Protein AF-A0A7X6XG16-F1 (afdb_monomer)

Foldseek 3Di:
DVLLLVLCVVQPVVLLVCVVLSVLLVVLVVLVVLVCPPPDDDPLPVVLVVLVVVLLVLLVVQLVLLVVVCVVPDVVLNVLSVLSNVLSCVQSPPLVVDDPVSNLVSLVVSLCCCVVPPSNVVSCVVSPNNVSNVSSVVSSVSSVVSVVVVVVVVVVSDDPVSSVVSVVSNVVSVVVSVVVSVVSCVVCVVRDCPSSVVSVVVVVVVVVVVVVVVVVVVVVVVVVVVVVVVVVVVVVPDDDPDDDDDDDDDDDDDDVVVVVVVVVVVVVVVVPPDPPPPDDDDDD

Secondary structure (DSSP, 8-state):
-HHHHHHHHHT-TTTTT-HHHHHHHHHHHHHHHHT----PPPTTHHHHHHHHHHHHHHHHHHHHHHHHHHHHT-TTTHHHHHHHHHHHHHHHTTGGGS-HHHHHHHHHHHHHHHHH-HHHHHHHHHTT-HHHHHHHHHHHHHHHHHHHHHHHHHHTS--HHHHHHHHHHHHHHHHHHHHHHHHHHHH-TTS--HHHHHHHHHHHHHHHHHHHHHHHHHHHHHHHHHHHHHHHHHTT-S-----------------HHHHHHHHHHHHHHHH---TT--------

Structure (mmCIF, N/CA/C/O backbone):
data_AF-A0A7X6XG16-F1
#
_entry.id   AF-A0A7X6XG16-F1
#
loop_
_atom_site.group_PDB
_atom_site.id
_atom_site.type_symbol
_atom_site.label_atom_id
_atom_site.label_alt_id
_atom_site.label_comp_id
_atom_site.label_asym_id
_atom_site.label_entity_id
_atom_site.label_seq_id
_atom_site.pdbx_PDB_ins_code
_atom_site.Cartn_x
_atom_site.Cartn_y
_atom_site.Cartn_z
_atom_site.occupancy
_atom_site.B_iso_or_equiv
_atom_site.auth_seq_id
_atom_site.auth_comp_id
_atom_site.auth_asym_id
_atom_site.auth_atom_id
_atom_site.pdbx_PDB_model_num
ATOM 1 N N . MET A 1 1 ? 14.308 -0.761 -27.677 1.00 83.75 1 MET A N 1
ATOM 2 C CA . MET A 1 1 ? 15.777 -0.886 -27.601 1.00 83.75 1 MET A CA 1
ATOM 3 C C . MET A 1 1 ? 16.222 -2.346 -27.677 1.00 83.75 1 MET A C 1
ATOM 5 O O . MET A 1 1 ? 16.745 -2.691 -28.720 1.00 83.75 1 MET A O 1
ATOM 9 N N . ARG A 1 2 ? 15.903 -3.237 -26.719 1.00 87.25 2 ARG A N 1
ATOM 10 C CA . ARG A 1 2 ? 16.236 -4.687 -26.799 1.00 87.25 2 ARG A CA 1
ATOM 11 C C . ARG A 1 2 ? 15.983 -5.353 -28.168 1.00 87.25 2 ARG A C 1
ATOM 13 O O . ARG A 1 2 ? 16.872 -6.017 -28.675 1.00 87.25 2 ARG A O 1
ATOM 20 N N . ARG A 1 3 ? 14.808 -5.155 -28.782 1.00 86.56 3 ARG A N 1
ATOM 21 C CA . ARG A 1 3 ? 14.490 -5.740 -30.105 1.00 86.56 3 ARG A CA 1
ATOM 22 C C . ARG A 1 3 ? 15.291 -5.124 -31.261 1.00 86.56 3 ARG A C 1
ATOM 24 O O . ARG A 1 3 ? 15.637 -5.841 -32.178 1.00 86.56 3 ARG A O 1
ATOM 31 N N . ALA A 1 4 ? 15.638 -3.837 -31.181 1.00 85.44 4 ALA A N 1
ATOM 32 C CA . ALA A 1 4 ? 16.500 -3.191 -32.177 1.00 85.44 4 ALA A CA 1
ATOM 33 C C . ALA A 1 4 ? 17.953 -3.693 -32.084 1.00 85.44 4 ALA A C 1
ATOM 35 O O . ALA A 1 4 ? 18.611 -3.854 -33.101 1.00 85.44 4 ALA A O 1
ATOM 36 N N . ILE A 1 5 ? 18.432 -3.989 -30.869 1.00 88.06 5 ILE A N 1
ATOM 37 C CA . ILE A 1 5 ? 19.735 -4.639 -30.653 1.00 88.06 5 ILE A CA 1
ATOM 38 C C . ILE A 1 5 ? 19.739 -6.057 -31.238 1.00 88.06 5 ILE A C 1
ATOM 40 O O . ILE A 1 5 ? 20.733 -6.439 -31.840 1.00 88.06 5 ILE A O 1
ATOM 44 N N . SER A 1 6 ? 18.646 -6.819 -31.080 1.00 87.44 6 SER A N 1
ATOM 45 C CA . SER A 1 6 ? 18.508 -8.144 -31.712 1.00 87.44 6 SER A CA 1
ATOM 46 C C . SER A 1 6 ? 18.609 -8.031 -33.229 1.00 87.44 6 SER A C 1
ATOM 48 O O . SER A 1 6 ? 19.527 -8.600 -33.798 1.00 87.44 6 SER A O 1
ATOM 50 N N . ALA A 1 7 ? 17.777 -7.176 -33.838 1.00 86.00 7 ALA A N 1
ATOM 51 C CA . ALA A 1 7 ? 17.773 -6.949 -35.282 1.00 86.00 7 ALA A CA 1
ATOM 52 C C . ALA A 1 7 ? 19.167 -6.596 -35.826 1.00 86.00 7 ALA A C 1
ATOM 54 O O . ALA A 1 7 ? 19.579 -7.092 -36.866 1.00 86.00 7 ALA A O 1
ATOM 55 N N . LEU A 1 8 ? 19.935 -5.772 -35.104 1.00 85.25 8 LEU A N 1
ATOM 56 C CA . LEU A 1 8 ? 21.322 -5.485 -35.470 1.00 85.25 8 LEU A CA 1
ATOM 57 C C . LEU A 1 8 ? 22.193 -6.744 -35.442 1.00 85.25 8 LEU A C 1
ATOM 59 O O . LEU A 1 8 ? 22.824 -7.063 -36.443 1.00 85.25 8 LEU A O 1
ATOM 63 N N . LYS A 1 9 ? 22.211 -7.472 -34.321 1.00 86.19 9 LYS A N 1
ATOM 64 C CA . LYS A 1 9 ? 23.033 -8.684 -34.165 1.00 86.19 9 LYS A CA 1
ATOM 65 C C . LYS A 1 9 ? 22.706 -9.760 -35.200 1.00 86.19 9 LYS A C 1
ATOM 67 O O . LYS A 1 9 ? 23.615 -10.447 -35.650 1.00 86.19 9 LYS A O 1
ATOM 72 N N . ASP A 1 10 ? 21.442 -9.853 -35.595 1.00 85.75 10 ASP A N 1
ATOM 73 C CA . ASP A 1 10 ? 20.955 -10.829 -36.568 1.00 85.75 10 ASP A CA 1
ATOM 74 C C . ASP A 1 10 ? 21.368 -10.480 -38.021 1.00 85.75 10 ASP A C 1
ATOM 76 O O . ASP A 1 10 ? 21.325 -11.344 -38.893 1.00 85.75 10 ASP A O 1
ATOM 80 N N . ASN A 1 11 ? 21.823 -9.244 -38.289 1.00 80.69 11 ASN A N 1
ATOM 81 C CA . ASN A 1 11 ? 22.157 -8.732 -39.629 1.00 80.69 11 ASN A CA 1
ATOM 82 C C . ASN A 1 11 ? 23.660 -8.426 -39.854 1.00 80.69 11 ASN A C 1
ATOM 84 O O . ASN A 1 11 ? 23.986 -7.673 -40.766 1.00 80.69 11 ASN A O 1
ATOM 88 N N . ASP A 1 12 ? 24.569 -9.021 -39.071 1.00 77.75 12 ASP A N 1
ATOM 89 C CA . ASP A 1 12 ? 26.039 -8.902 -39.219 1.00 77.75 12 ASP A CA 1
ATOM 90 C C . ASP A 1 12 ? 26.550 -7.442 -39.230 1.00 77.75 12 ASP A C 1
ATOM 92 O O . ASP A 1 12 ? 26.822 -6.815 -40.255 1.00 77.75 12 ASP A O 1
ATOM 96 N N . VAL A 1 13 ? 26.645 -6.882 -38.025 1.00 77.88 13 VAL A N 1
ATOM 97 C CA . VAL A 1 13 ? 26.864 -5.451 -37.759 1.00 77.88 13 VAL A CA 1
ATOM 98 C C . VAL A 1 13 ? 28.221 -4.940 -38.252 1.00 77.88 13 VAL A C 1
ATOM 100 O O . VAL A 1 13 ? 28.320 -3.768 -38.627 1.00 77.88 13 VAL A O 1
ATOM 103 N N . GLU A 1 14 ? 29.235 -5.808 -38.271 1.00 74.12 14 GLU A N 1
ATOM 104 C CA . GLU A 1 14 ? 30.584 -5.472 -38.739 1.00 74.12 14 GLU A CA 1
ATOM 105 C C . GLU A 1 14 ? 30.574 -5.222 -40.246 1.00 74.12 14 GLU A C 1
ATOM 107 O O . GLU A 1 14 ? 31.043 -4.193 -40.728 1.00 74.12 14 GLU A O 1
ATOM 112 N N . LYS A 1 15 ? 29.890 -6.093 -40.998 1.00 78.50 15 LYS A N 1
ATOM 113 C CA . LYS A 1 15 ? 29.708 -5.914 -42.444 1.00 78.50 15 LYS A CA 1
ATOM 114 C C . LYS A 1 15 ? 28.899 -4.680 -42.810 1.00 78.50 15 LYS A C 1
ATOM 116 O O . LYS A 1 15 ? 28.992 -4.231 -43.944 1.00 78.50 15 LYS A O 1
ATOM 121 N N . LEU A 1 16 ? 28.091 -4.155 -41.891 1.00 81.88 16 LEU A N 1
ATOM 122 C CA . LEU A 1 16 ? 27.240 -2.988 -42.118 1.00 81.88 16 LEU A CA 1
ATOM 123 C C . LEU A 1 16 ? 27.846 -1.676 -41.590 1.00 81.88 16 LEU A C 1
ATOM 125 O O . LEU A 1 16 ? 27.212 -0.630 -41.751 1.00 81.88 16 LEU A O 1
ATOM 129 N N . ASN A 1 17 ? 29.045 -1.700 -40.991 1.00 83.06 17 ASN A N 1
ATOM 130 C CA . ASN A 1 17 ? 29.686 -0.545 -40.345 1.00 83.06 17 ASN A CA 1
ATOM 131 C C . ASN A 1 17 ? 28.821 0.099 -39.234 1.00 83.06 17 ASN A C 1
ATOM 133 O O . ASN A 1 17 ? 28.743 1.324 -39.123 1.00 83.06 17 ASN A O 1
ATOM 137 N N . LEU A 1 18 ? 28.136 -0.711 -38.412 1.00 87.88 18 LEU A N 1
ATOM 138 C CA . LEU A 1 18 ? 27.192 -0.236 -37.377 1.00 87.88 18 LEU A CA 1
ATOM 139 C C . LEU A 1 18 ? 27.603 -0.590 -35.930 1.00 87.88 18 LEU A C 1
ATOM 141 O O . LEU A 1 18 ? 26.799 -0.489 -34.997 1.00 87.88 18 LEU A O 1
ATOM 145 N N . GLU A 1 19 ? 28.844 -1.029 -35.716 1.00 88.94 19 GLU A N 1
ATOM 146 C CA . GLU A 1 19 ? 29.335 -1.571 -34.434 1.00 88.94 19 GLU A CA 1
ATOM 147 C C . GLU A 1 19 ? 29.279 -0.532 -33.309 1.00 88.94 19 GLU A C 1
ATOM 149 O O . GLU A 1 19 ? 28.874 -0.814 -32.176 1.00 88.94 19 GLU A O 1
ATOM 154 N N . PHE A 1 20 ? 29.646 0.707 -33.637 1.00 88.44 20 PHE A N 1
ATOM 155 C CA . PHE A 1 20 ? 29.616 1.825 -32.705 1.00 88.44 20 PHE A CA 1
ATOM 156 C C . PHE A 1 20 ? 28.190 2.096 -32.205 1.00 88.44 20 PHE A C 1
ATOM 158 O O . PHE A 1 20 ? 27.957 2.290 -31.009 1.00 88.44 20 PHE A O 1
ATOM 165 N N . GLN A 1 21 ? 27.213 2.044 -33.108 1.00 90.44 21 GLN A N 1
ATOM 166 C CA . GLN A 1 21 ? 25.804 2.252 -32.803 1.00 90.44 21 GLN A CA 1
ATOM 167 C C . GLN A 1 21 ? 25.253 1.096 -31.966 1.00 90.44 21 GLN A C 1
ATOM 169 O O . GLN A 1 21 ? 24.517 1.343 -31.007 1.00 90.44 21 GLN A O 1
ATOM 174 N N . LEU A 1 22 ? 25.645 -0.149 -32.261 1.00 90.00 22 LEU A N 1
ATOM 175 C CA . LEU A 1 22 ? 25.305 -1.302 -31.426 1.00 90.00 22 LEU A CA 1
ATOM 176 C C . LEU A 1 22 ? 25.788 -1.094 -29.984 1.00 90.00 22 LEU A C 1
ATOM 178 O O . LEU A 1 22 ? 24.996 -1.242 -29.051 1.00 90.00 22 LEU A O 1
ATOM 182 N N . LYS A 1 23 ? 27.044 -0.672 -29.796 1.00 91.75 23 LYS A N 1
ATOM 183 C CA . LYS A 1 23 ? 27.618 -0.415 -28.467 1.00 91.75 23 LYS A CA 1
ATOM 184 C C . LYS A 1 23 ? 26.845 0.660 -27.695 1.00 91.75 23 LYS A C 1
ATOM 186 O O . LYS A 1 23 ? 26.490 0.445 -26.535 1.00 91.75 23 LYS A O 1
ATOM 191 N N . ILE A 1 24 ? 26.508 1.781 -28.341 1.00 91.19 24 ILE A N 1
ATOM 192 C CA . ILE A 1 24 ? 25.700 2.851 -27.726 1.00 91.19 24 ILE A CA 1
ATOM 193 C C . ILE A 1 24 ? 24.331 2.321 -27.278 1.00 91.19 24 ILE A C 1
ATOM 195 O O . ILE A 1 24 ? 23.859 2.643 -26.179 1.00 91.19 24 ILE A O 1
ATOM 199 N N . LEU A 1 25 ? 23.671 1.518 -28.116 1.00 91.94 25 LEU A N 1
ATOM 200 C CA . LEU A 1 25 ? 22.370 0.942 -27.782 1.00 91.94 25 LEU A CA 1
ATOM 201 C C . LEU A 1 25 ? 22.475 -0.051 -26.617 1.00 91.94 25 LEU A C 1
ATOM 203 O O . LEU A 1 25 ? 21.609 -0.041 -25.743 1.00 91.94 25 LEU A O 1
ATOM 207 N N . GLU A 1 26 ? 23.524 -0.872 -26.552 1.00 92.31 26 GLU A N 1
ATOM 208 C CA . GLU A 1 26 ? 23.755 -1.802 -25.440 1.00 92.31 26 GLU A CA 1
ATOM 209 C C . GLU A 1 26 ? 24.010 -1.084 -24.109 1.00 92.31 26 GLU A C 1
ATOM 211 O O . GLU A 1 26 ? 23.442 -1.463 -23.079 1.00 92.31 26 GLU A O 1
ATOM 216 N N . GLU A 1 27 ? 24.814 -0.021 -24.115 1.00 92.19 27 GLU A N 1
ATOM 217 C CA . GLU A 1 27 ? 25.069 0.802 -22.929 1.00 92.19 27 GLU A CA 1
ATOM 218 C C . GLU A 1 27 ? 23.783 1.456 -22.411 1.00 92.19 27 GLU A C 1
ATOM 220 O O . GLU A 1 27 ? 23.485 1.396 -21.214 1.00 92.19 27 GLU A O 1
ATOM 225 N N . ASN A 1 28 ? 22.961 2.008 -23.306 1.00 89.94 28 ASN A N 1
ATOM 226 C CA . ASN A 1 28 ? 21.667 2.573 -22.930 1.00 89.94 28 ASN A CA 1
ATOM 227 C C . ASN A 1 28 ? 20.674 1.496 -22.473 1.00 89.94 28 ASN A C 1
ATOM 229 O O . ASN A 1 28 ? 19.916 1.718 -21.528 1.00 89.94 28 ASN A O 1
ATOM 233 N N . GLN A 1 29 ? 20.702 0.300 -23.065 1.00 89.00 29 GLN A N 1
ATOM 234 C CA . GLN A 1 29 ? 19.842 -0.810 -22.656 1.00 89.00 29 GLN A CA 1
ATOM 235 C C . GLN A 1 29 ? 20.127 -1.245 -21.213 1.00 89.00 29 GLN A C 1
ATOM 237 O O . GLN A 1 29 ? 19.177 -1.564 -20.493 1.00 89.00 29 GLN A O 1
ATOM 242 N N . LYS A 1 30 ? 21.392 -1.216 -20.765 1.00 88.44 30 LYS A N 1
ATOM 243 C CA . LYS A 1 30 ? 21.758 -1.476 -19.360 1.00 88.44 30 LYS A CA 1
ATOM 244 C C . LYS A 1 30 ? 21.103 -0.467 -18.416 1.00 88.44 30 LYS A C 1
ATOM 246 O O . LYS A 1 30 ? 20.527 -0.875 -17.412 1.00 88.44 30 LYS A O 1
ATOM 251 N N . LYS A 1 31 ? 21.108 0.824 -18.772 1.00 85.94 31 LYS A N 1
ATOM 252 C CA . LYS A 1 31 ? 20.436 1.878 -17.991 1.00 85.94 31 LYS A CA 1
ATOM 253 C C . LYS A 1 31 ? 18.912 1.719 -17.998 1.00 85.94 31 LYS A C 1
ATOM 255 O O . LYS A 1 31 ? 18.270 1.876 -16.974 1.00 85.94 31 LYS A O 1
ATOM 260 N N . ILE A 1 32 ? 18.301 1.353 -19.126 1.00 84.56 32 ILE A N 1
ATOM 261 C CA . ILE A 1 32 ? 16.841 1.150 -19.195 1.00 84.56 32 ILE A CA 1
ATOM 262 C C . ILE A 1 32 ? 16.386 -0.028 -18.328 1.00 84.56 32 ILE A C 1
ATOM 264 O O . ILE A 1 32 ? 15.292 0.017 -17.777 1.00 84.56 32 ILE A O 1
ATOM 268 N N . ILE A 1 33 ? 17.198 -1.079 -18.179 1.00 80.19 33 ILE A N 1
ATOM 269 C CA . ILE A 1 33 ? 16.847 -2.217 -17.313 1.00 80.19 33 ILE A CA 1
ATOM 270 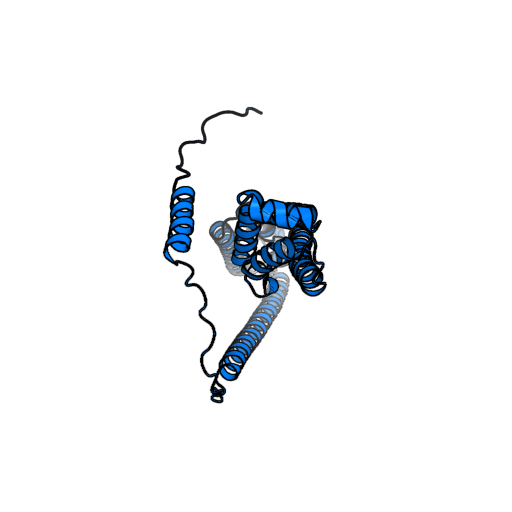C C . ILE A 1 33 ? 16.678 -1.769 -15.854 1.00 80.19 33 ILE A C 1
ATOM 272 O O . ILE A 1 33 ? 15.831 -2.318 -15.154 1.00 80.19 33 ILE A O 1
ATOM 276 N N . THR A 1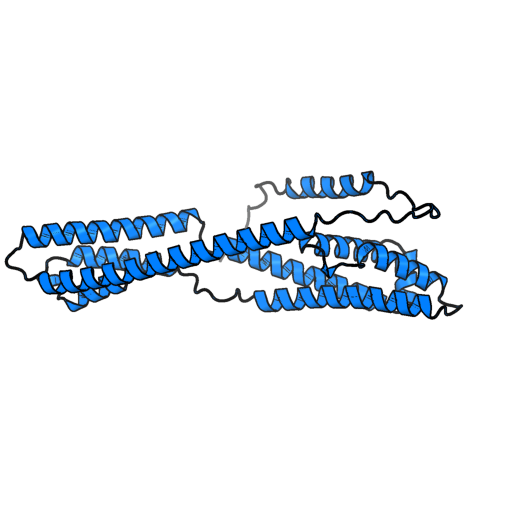 34 ? 17.402 -0.739 -15.403 1.00 74.75 34 THR A N 1
ATOM 277 C CA . THR A 1 34 ? 17.222 -0.190 -14.048 1.00 74.75 34 THR A CA 1
ATOM 278 C C . THR A 1 34 ? 15.916 0.599 -13.904 1.00 74.75 34 THR A C 1
ATOM 280 O O . THR A 1 34 ? 15.400 0.734 -12.796 1.00 74.75 34 THR A O 1
ATOM 283 N N . LEU A 1 35 ? 15.339 1.071 -15.019 1.00 72.12 35 LEU A N 1
ATOM 284 C CA . LEU A 1 35 ? 14.038 1.747 -15.063 1.00 72.12 35 LEU A CA 1
ATOM 285 C C . LEU A 1 35 ? 12.839 0.810 -15.054 1.00 72.12 35 LEU A C 1
ATOM 287 O O . LEU A 1 35 ? 11.715 1.306 -14.986 1.00 72.12 35 LEU A O 1
ATOM 291 N N . ASP A 1 36 ? 13.039 -0.498 -15.191 1.00 60.03 36 ASP A N 1
ATOM 292 C CA . ASP A 1 36 ? 11.966 -1.478 -15.099 1.00 60.03 36 ASP A CA 1
ATOM 293 C C . ASP A 1 36 ? 11.904 -1.974 -13.649 1.00 60.03 36 ASP A C 1
ATOM 295 O O . ASP A 1 36 ? 12.505 -3.004 -13.320 1.00 60.03 36 ASP A O 1
ATOM 299 N N . PRO A 1 37 ? 11.221 -1.269 -12.716 1.00 58.09 37 PRO A N 1
ATOM 300 C CA . PRO A 1 37 ? 10.827 -1.921 -11.495 1.00 58.09 37 PRO A CA 1
ATOM 301 C C . PRO A 1 37 ? 9.834 -2.970 -11.957 1.00 58.09 37 PRO A C 1
ATOM 303 O O . PRO A 1 37 ? 8.671 -2.643 -12.204 1.00 58.09 37 PRO A O 1
ATOM 306 N N . VAL A 1 38 ? 10.305 -4.215 -12.095 1.00 51.47 38 VAL A N 1
ATOM 307 C CA . VAL A 1 38 ? 9.452 -5.383 -12.287 1.00 51.47 38 VAL A CA 1
ATOM 308 C C . VAL A 1 38 ? 8.227 -5.131 -11.427 1.00 51.47 38 VAL A C 1
ATOM 310 O O . VAL A 1 38 ? 8.381 -4.975 -10.212 1.00 51.47 38 VAL A O 1
ATOM 313 N N . ILE A 1 39 ? 7.061 -4.961 -12.064 1.00 52.34 39 ILE A N 1
ATOM 314 C CA . ILE A 1 39 ? 5.804 -4.550 -11.427 1.00 52.34 39 ILE A CA 1
ATOM 315 C C . ILE A 1 39 ? 5.347 -5.714 -10.544 1.00 52.34 39 ILE A C 1
ATOM 317 O O . ILE A 1 39 ? 4.400 -6.437 -10.827 1.00 52.34 39 ILE A O 1
ATOM 321 N N . ARG A 1 40 ? 6.090 -5.959 -9.474 1.00 57.44 40 ARG A N 1
ATOM 322 C CA . ARG A 1 40 ? 5.794 -6.899 -8.418 1.00 57.44 40 ARG A CA 1
ATOM 323 C C . ARG A 1 40 ? 5.182 -6.076 -7.307 1.00 57.44 40 ARG A C 1
ATOM 325 O O . ARG A 1 40 ? 5.654 -4.986 -6.968 1.00 57.44 40 ARG A O 1
ATOM 332 N N . ALA A 1 41 ? 4.087 -6.586 -6.753 1.00 65.88 41 ALA A N 1
ATOM 333 C CA . ALA A 1 41 ? 3.527 -6.023 -5.541 1.00 65.88 41 ALA A CA 1
ATOM 334 C C . ALA A 1 41 ? 4.662 -5.869 -4.518 1.00 65.88 41 ALA A C 1
ATOM 336 O O . ALA A 1 41 ? 5.431 -6.803 -4.300 1.00 65.88 41 ALA A O 1
ATOM 337 N N . HIS A 1 42 ? 4.797 -4.674 -3.931 1.00 78.00 42 HIS A N 1
ATOM 338 C CA . HIS A 1 42 ? 5.833 -4.421 -2.928 1.00 78.00 42 HIS A CA 1
ATOM 339 C C . HIS A 1 42 ? 5.791 -5.544 -1.874 1.00 78.00 42 HIS A C 1
ATOM 341 O O . HIS A 1 42 ? 4.691 -5.862 -1.417 1.00 78.00 42 HIS A O 1
ATOM 347 N N . PRO A 1 43 ? 6.928 -6.104 -1.420 1.00 84.19 43 PRO A N 1
ATOM 348 C CA . PRO A 1 43 ? 6.951 -7.266 -0.513 1.00 84.19 43 PRO A CA 1
ATOM 349 C C . PRO A 1 43 ? 6.219 -7.031 0.820 1.00 84.19 43 PRO A C 1
ATOM 351 O O . PRO A 1 43 ? 5.855 -7.959 1.531 1.00 84.19 43 PRO A O 1
ATOM 354 N N . LEU A 1 44 ? 5.974 -5.763 1.156 1.00 89.62 44 LEU A N 1
ATOM 355 C CA . LEU A 1 44 ? 5.234 -5.351 2.350 1.00 89.62 44 LEU A CA 1
ATOM 356 C C . LEU A 1 44 ? 3.730 -5.176 2.119 1.00 89.62 44 LEU A C 1
ATOM 358 O O . LEU A 1 44 ? 3.014 -5.018 3.097 1.00 89.62 44 LEU A O 1
ATOM 362 N N . THR A 1 45 ? 3.234 -5.181 0.877 1.00 89.19 45 THR A N 1
ATOM 363 C CA . THR A 1 45 ? 1.814 -4.937 0.578 1.00 89.19 45 THR A CA 1
ATOM 364 C C . THR A 1 45 ? 0.913 -5.916 1.322 1.00 89.19 45 THR A C 1
ATOM 366 O O . THR A 1 45 ? 0.034 -5.463 2.042 1.00 89.19 45 THR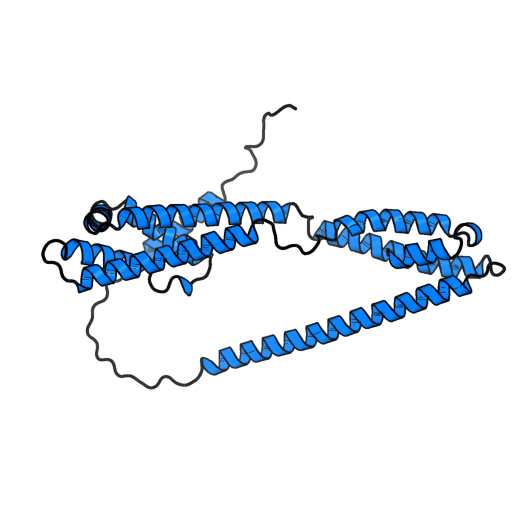 A O 1
ATOM 369 N N . GLY A 1 46 ? 1.173 -7.226 1.230 1.00 90.06 46 GLY A N 1
ATOM 370 C CA . GLY A 1 46 ? 0.354 -8.234 1.915 1.00 90.06 46 GLY A CA 1
ATOM 371 C C . GLY A 1 46 ? 0.330 -8.042 3.434 1.00 90.06 46 GLY A C 1
ATOM 372 O O . GLY A 1 46 ? -0.735 -8.033 4.042 1.00 90.06 46 GLY A O 1
ATOM 373 N N . ARG A 1 47 ? 1.496 -7.775 4.040 1.00 93.50 47 ARG A N 1
ATOM 374 C CA . ARG A 1 47 ? 1.602 -7.517 5.486 1.00 93.50 47 ARG A CA 1
ATOM 375 C C . ARG A 1 47 ? 0.881 -6.232 5.900 1.00 93.50 47 ARG A C 1
ATOM 377 O O . ARG A 1 47 ? 0.217 -6.218 6.925 1.00 93.50 47 ARG A O 1
ATOM 384 N N . ILE A 1 48 ? 0.996 -5.161 5.115 1.00 94.31 48 ILE A N 1
ATOM 385 C CA . ILE A 1 48 ? 0.308 -3.889 5.380 1.00 94.31 48 ILE A CA 1
ATOM 386 C C . ILE A 1 48 ? -1.208 -4.086 5.325 1.00 94.31 48 ILE A C 1
ATOM 388 O O . ILE A 1 48 ? -1.901 -3.613 6.217 1.00 94.31 48 ILE A O 1
ATOM 392 N N . THR A 1 49 ? -1.715 -4.787 4.309 1.00 94.06 49 THR A N 1
ATOM 393 C CA . THR A 1 49 ? -3.149 -5.081 4.185 1.00 94.06 49 THR A CA 1
ATOM 394 C C . THR A 1 49 ? -3.645 -5.929 5.350 1.00 94.06 49 THR A C 1
ATOM 396 O O . THR A 1 49 ? -4.667 -5.594 5.934 1.00 94.06 49 THR A O 1
ATOM 399 N N . PHE A 1 50 ? -2.897 -6.969 5.734 1.00 95.62 50 PHE A N 1
ATOM 400 C CA . PHE A 1 50 ? -3.231 -7.797 6.891 1.00 95.62 50 PHE A CA 1
ATOM 401 C C . PHE A 1 50 ? -3.389 -6.953 8.159 1.00 95.62 50 PHE A C 1
ATOM 403 O O . PHE A 1 50 ? -4.447 -6.973 8.776 1.00 95.62 50 PHE A O 1
ATOM 410 N N . TRP A 1 51 ? -2.373 -6.160 8.511 1.00 96.38 51 TRP A N 1
ATOM 411 C CA . TRP A 1 51 ? -2.423 -5.345 9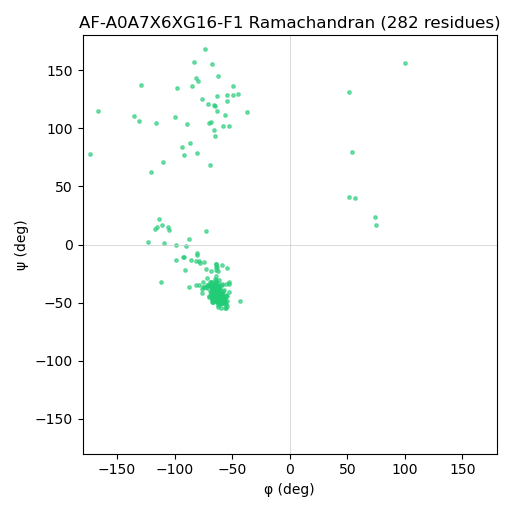.725 1.00 96.38 51 TRP A CA 1
ATOM 412 C C . TRP A 1 51 ? -3.503 -4.265 9.664 1.00 96.38 51 TRP A C 1
ATOM 414 O O . TRP A 1 51 ? -4.141 -4.004 10.674 1.00 96.38 51 TRP A O 1
ATOM 424 N N . HIS A 1 52 ? -3.770 -3.695 8.486 1.00 95.81 52 HIS A N 1
ATOM 425 C CA . HIS A 1 52 ? -4.872 -2.751 8.313 1.00 95.81 52 HIS A CA 1
ATOM 426 C C . HIS A 1 52 ? -6.233 -3.381 8.624 1.00 95.81 52 HIS A C 1
ATOM 428 O O . HIS A 1 52 ? -7.019 -2.810 9.376 1.00 95.81 52 HIS A O 1
ATOM 434 N N . GLU A 1 53 ? -6.503 -4.566 8.073 1.00 96.12 53 GLU A N 1
ATOM 435 C CA . GLU A 1 53 ? -7.752 -5.276 8.350 1.00 96.12 53 GLU A CA 1
ATOM 436 C C . GLU A 1 53 ? -7.838 -5.718 9.810 1.00 96.12 53 GLU A C 1
ATOM 438 O O . GLU A 1 53 ? -8.896 -5.574 10.414 1.00 96.12 53 GLU A O 1
ATOM 443 N N . GLN A 1 54 ? -6.732 -6.169 10.414 1.00 96.50 54 GLN A N 1
ATOM 444 C CA . GLN A 1 54 ? -6.701 -6.489 11.845 1.00 96.50 54 GLN A CA 1
ATOM 445 C C . GLN A 1 54 ? -7.081 -5.282 12.705 1.00 96.50 54 GLN A C 1
ATOM 447 O O . GLN A 1 54 ? -7.957 -5.386 13.560 1.00 96.50 54 GLN A O 1
ATOM 452 N N . THR A 1 55 ? -6.511 -4.111 12.422 1.00 96.38 55 THR A N 1
ATOM 453 C CA . THR A 1 55 ? -6.864 -2.858 13.094 1.00 96.38 55 THR A CA 1
ATOM 454 C C . THR A 1 55 ? -8.364 -2.545 12.975 1.00 96.38 55 THR A C 1
ATOM 456 O O . THR A 1 55 ? -9.020 -2.227 13.968 1.00 96.38 55 THR A O 1
ATOM 459 N N . LEU A 1 56 ? -8.944 -2.675 11.777 1.00 96.56 56 LEU A N 1
ATOM 460 C CA . LEU A 1 56 ? -10.375 -2.428 11.556 1.00 96.56 56 LEU A CA 1
ATOM 461 C C . LEU A 1 56 ? -11.275 -3.466 12.242 1.00 96.56 56 LEU A C 1
ATOM 463 O O . LEU A 1 56 ? -12.351 -3.119 12.742 1.00 96.56 56 LEU A O 1
ATOM 467 N N . ASN A 1 57 ? -10.853 -4.729 12.264 1.00 97.00 57 ASN A N 1
ATOM 468 C CA . ASN A 1 57 ? -11.564 -5.826 12.913 1.00 97.00 57 ASN A CA 1
ATOM 469 C C . ASN A 1 57 ? -11.578 -5.653 14.433 1.00 97.00 57 ASN A C 1
ATOM 471 O O . ASN A 1 57 ? -12.648 -5.742 15.036 1.00 97.00 57 ASN A O 1
ATOM 475 N N . LEU A 1 58 ? -10.436 -5.327 15.042 1.00 97.62 58 LEU A N 1
ATOM 476 C CA . LEU A 1 58 ? -10.322 -5.055 16.476 1.00 97.62 58 LEU A CA 1
ATOM 477 C C . LEU A 1 58 ? -11.178 -3.851 16.882 1.00 97.62 58 LEU A C 1
ATOM 479 O O . LEU A 1 58 ? -12.001 -3.962 17.789 1.00 97.62 58 LEU A O 1
ATOM 483 N N . ALA A 1 59 ? -11.099 -2.740 16.143 1.00 97.50 59 ALA A N 1
ATOM 484 C CA . ALA A 1 59 ? -11.937 -1.566 16.398 1.00 97.50 59 ALA A CA 1
ATOM 485 C C . ALA A 1 59 ? -13.443 -1.887 16.320 1.00 97.50 59 ALA A C 1
ATOM 487 O O . ALA A 1 59 ? -14.231 -1.459 17.167 1.00 97.50 59 ALA A O 1
ATOM 488 N N . SER A 1 60 ? -13.849 -2.675 15.319 1.00 96.19 60 SER A N 1
ATOM 489 C CA . SER A 1 60 ? -15.245 -3.107 15.159 1.00 96.19 60 SER A CA 1
ATOM 490 C C . SER A 1 60 ? -15.687 -4.051 16.283 1.00 96.19 60 SER A C 1
ATOM 492 O O . SER A 1 60 ? -16.828 -3.966 16.744 1.00 96.19 60 SER A O 1
ATOM 494 N N . SER A 1 61 ? -14.787 -4.924 16.740 1.00 97.06 61 SER A N 1
ATOM 495 C CA . SER A 1 61 ? -15.035 -5.887 17.817 1.00 97.06 61 SER A CA 1
ATOM 496 C C . SER A 1 61 ? -15.220 -5.178 19.153 1.00 97.06 61 SER A C 1
ATOM 498 O O . SER A 1 61 ? -16.233 -5.400 19.809 1.00 97.06 61 SER A O 1
ATOM 500 N N . ILE A 1 62 ? -14.331 -4.243 19.502 1.00 97.94 62 ILE A N 1
ATOM 501 C CA . ILE A 1 62 ? -14.443 -3.419 20.716 1.00 97.94 62 ILE A CA 1
ATOM 502 C C . ILE A 1 62 ? -15.775 -2.662 20.734 1.00 97.94 62 ILE A C 1
ATOM 504 O O . ILE A 1 62 ? -16.515 -2.710 21.718 1.00 97.94 62 ILE A O 1
ATOM 508 N N . LEU A 1 63 ? -16.129 -1.995 19.630 1.00 97.75 63 LEU A N 1
ATOM 509 C CA . LEU A 1 63 ? -17.394 -1.264 19.526 1.00 97.75 63 LEU A CA 1
ATOM 510 C C . LEU A 1 63 ? -18.622 -2.177 19.669 1.00 97.75 63 LEU A C 1
ATOM 512 O O . LEU A 1 63 ? -19.650 -1.755 20.197 1.00 97.75 63 LEU A O 1
ATOM 516 N N . SER A 1 64 ? -18.552 -3.403 19.157 1.00 97.00 64 SER A N 1
ATOM 517 C CA . SER A 1 64 ? -19.670 -4.349 19.222 1.00 97.00 64 SER A CA 1
ATOM 518 C C . SER A 1 64 ? -19.813 -4.956 20.616 1.00 97.00 64 SER A C 1
ATOM 520 O O . SER A 1 64 ? -20.929 -5.038 21.125 1.00 97.00 64 SER A O 1
ATOM 522 N N . GLN A 1 65 ? -18.698 -5.310 21.260 1.00 96.75 65 GLN A N 1
ATOM 523 C CA . GLN A 1 65 ? -18.685 -5.876 22.609 1.00 96.75 65 GLN A CA 1
ATOM 524 C C . GLN A 1 65 ? -19.131 -4.850 23.654 1.00 96.75 65 GLN A C 1
ATOM 526 O O . GLN A 1 65 ? -20.034 -5.140 24.431 1.00 96.75 65 GLN A O 1
ATOM 531 N N . THR A 1 66 ? -18.612 -3.618 23.612 1.00 96.75 66 THR A N 1
ATOM 532 C CA . THR A 1 66 ? -19.074 -2.529 24.499 1.00 96.75 66 THR A CA 1
ATOM 533 C C . THR A 1 66 ? -20.583 -2.282 24.389 1.00 96.75 66 THR A C 1
ATOM 535 O O . THR A 1 66 ? -21.267 -2.182 25.404 1.00 96.75 66 THR A O 1
ATOM 538 N N . LYS A 1 67 ? -21.139 -2.275 23.167 1.00 95.75 67 LYS A N 1
ATOM 539 C CA . LYS A 1 67 ? -22.596 -2.205 22.948 1.00 95.75 67 LYS A CA 1
ATOM 540 C C . LYS A 1 67 ? -23.339 -3.408 23.524 1.00 95.75 67 LYS A C 1
ATOM 542 O O . LYS A 1 67 ? -24.419 -3.238 24.079 1.00 95.75 67 LYS A O 1
ATOM 547 N N . GLY A 1 68 ? -22.807 -4.615 23.339 1.00 94.75 68 GLY A N 1
ATOM 548 C CA . GLY A 1 68 ? -23.407 -5.848 23.847 1.00 94.75 68 GLY A CA 1
ATOM 549 C C . GLY A 1 68 ? -23.492 -5.853 25.372 1.00 94.75 68 GLY A C 1
ATOM 550 O O . GLY A 1 68 ? -24.564 -6.087 25.921 1.00 94.75 68 GLY A O 1
ATOM 551 N N . ILE A 1 69 ? -22.390 -5.505 26.040 1.00 94.44 69 ILE A N 1
ATOM 552 C CA . ILE A 1 69 ? -22.298 -5.441 27.504 1.00 94.44 69 ILE A CA 1
ATOM 553 C C . ILE A 1 69 ? -23.221 -4.348 28.058 1.00 94.44 69 ILE A C 1
ATOM 555 O O . ILE A 1 69 ? -23.979 -4.603 28.990 1.00 94.44 69 ILE A O 1
ATOM 559 N N . SER A 1 70 ? -23.229 -3.163 27.440 1.00 92.94 70 SER A N 1
ATOM 560 C CA . SER A 1 70 ? -24.134 -2.067 27.816 1.00 92.94 70 SER A CA 1
ATOM 561 C C . SER A 1 70 ? -25.611 -2.478 27.707 1.00 92.94 70 SER A C 1
ATOM 563 O O . SER A 1 70 ? -26.391 -2.280 28.637 1.00 92.94 70 SER A O 1
ATOM 565 N N . ARG A 1 71 ? -25.997 -3.166 26.621 1.00 93.69 71 ARG A N 1
ATOM 566 C CA . ARG A 1 71 ? -27.369 -3.675 26.425 1.00 93.69 71 ARG A CA 1
ATOM 567 C C . ARG A 1 71 ? -27.762 -4.787 27.388 1.00 93.69 71 ARG A C 1
ATOM 569 O O . ARG A 1 71 ? -28.936 -4.877 27.731 1.00 93.69 71 ARG A O 1
ATOM 576 N N . ALA A 1 72 ? -26.816 -5.628 27.802 1.00 91.69 72 ALA A N 1
ATOM 577 C CA . ALA A 1 72 ? -27.073 -6.676 28.785 1.00 91.69 72 ALA A CA 1
ATOM 578 C C . ALA A 1 72 ? -27.474 -6.098 30.155 1.00 91.69 72 ALA A C 1
ATOM 580 O O . ALA A 1 72 ? -28.086 -6.807 30.948 1.00 91.69 72 ALA A O 1
ATOM 581 N N . ASN A 1 73 ? -27.167 -4.816 30.413 1.00 87.56 73 ASN A N 1
ATOM 582 C CA . ASN A 1 73 ? -27.618 -4.053 31.578 1.00 87.56 73 ASN A CA 1
ATOM 583 C C . ASN A 1 73 ? -27.351 -4.777 32.913 1.00 87.56 73 ASN A C 1
ATOM 585 O O . ASN A 1 73 ? -28.186 -4.791 33.818 1.00 87.56 73 ASN A O 1
ATOM 589 N N . MET A 1 74 ? -26.175 -5.402 33.029 1.00 88.75 74 MET A N 1
ATOM 590 C CA . MET A 1 74 ? -25.754 -6.083 34.253 1.00 88.75 74 MET A CA 1
ATOM 591 C C . MET A 1 74 ? -25.566 -5.045 35.363 1.00 88.75 74 MET A C 1
ATOM 593 O O . MET A 1 74 ? -24.750 -4.132 35.228 1.00 88.75 74 MET A O 1
ATOM 597 N N . ALA A 1 75 ? -26.317 -5.174 36.460 1.00 88.06 75 ALA A N 1
ATOM 598 C CA . ALA A 1 75 ? -26.395 -4.152 37.508 1.00 88.06 75 ALA A CA 1
ATOM 599 C C . ALA A 1 75 ? -25.024 -3.754 38.090 1.00 88.06 75 ALA A C 1
ATOM 601 O O . ALA A 1 75 ? -24.803 -2.590 38.412 1.00 88.06 75 ALA A O 1
ATOM 602 N N . ASN A 1 76 ? -24.091 -4.704 38.174 1.00 90.88 76 ASN A N 1
ATOM 603 C CA . ASN A 1 76 ? -22.737 -4.518 38.698 1.00 90.88 76 ASN A CA 1
ATOM 604 C C . ASN A 1 76 ? -21.732 -3.906 37.701 1.00 90.88 76 ASN A C 1
ATOM 606 O O . ASN A 1 76 ? -20.656 -3.504 38.131 1.00 90.88 76 ASN A O 1
ATOM 610 N N . LEU A 1 77 ? -22.049 -3.850 36.402 1.00 92.81 77 LEU A N 1
ATOM 611 C CA . LEU A 1 77 ? -21.154 -3.341 35.347 1.00 92.81 77 LEU A CA 1
ATOM 612 C C . LEU A 1 77 ? -21.764 -2.193 34.537 1.00 92.81 77 LEU A C 1
ATOM 614 O O . LEU A 1 77 ? -21.151 -1.713 33.585 1.00 92.81 77 LEU A O 1
ATOM 618 N N . LYS A 1 78 ? -22.980 -1.758 34.879 1.00 93.06 78 LYS A N 1
ATOM 619 C CA . LYS A 1 78 ? -23.752 -0.802 34.081 1.00 93.06 78 LYS A CA 1
ATOM 620 C C . LYS A 1 78 ? -22.994 0.505 33.833 1.00 93.06 78 LYS A C 1
ATOM 622 O O . LYS A 1 78 ? -22.884 0.942 32.691 1.00 93.06 78 LYS A O 1
ATOM 627 N N . LYS A 1 79 ? -22.439 1.105 34.890 1.00 94.62 79 LYS A N 1
ATOM 628 C CA . LYS A 1 79 ? -21.727 2.388 34.804 1.00 94.62 79 LYS A CA 1
ATOM 629 C C . LYS A 1 79 ? -20.477 2.268 33.930 1.00 94.62 79 LYS A C 1
ATOM 631 O O . LYS A 1 79 ? -20.237 3.099 33.059 1.00 94.62 79 LYS A O 1
ATOM 636 N N . GLU A 1 80 ? -19.688 1.223 34.140 1.00 96.19 80 GLU A N 1
ATOM 637 C CA . GLU A 1 80 ? -18.473 0.951 33.377 1.00 96.19 80 GLU A CA 1
ATOM 638 C C . GLU A 1 80 ? -18.774 0.663 31.904 1.00 96.19 80 GLU A C 1
ATOM 640 O O . GLU A 1 80 ? -18.088 1.175 31.018 1.00 96.19 80 GLU A O 1
ATOM 645 N N . ALA A 1 81 ? -19.832 -0.101 31.632 1.00 95.19 81 ALA A N 1
ATOM 646 C CA . ALA A 1 81 ? -20.275 -0.393 30.278 1.00 95.19 81 ALA A CA 1
ATOM 647 C C . ALA A 1 81 ? -20.724 0.874 29.536 1.00 95.19 81 ALA A C 1
ATOM 649 O O . ALA A 1 81 ? -20.356 1.054 28.375 1.00 95.19 81 ALA A O 1
ATOM 650 N N . GLU A 1 82 ? -21.445 1.783 30.200 1.00 95.75 82 GLU A N 1
ATOM 651 C CA . GLU A 1 82 ? -21.841 3.078 29.632 1.00 95.75 82 GLU A CA 1
ATOM 652 C C . GLU A 1 82 ? -20.622 3.960 29.309 1.00 95.75 82 GLU A C 1
ATOM 654 O O . GLU A 1 82 ? -20.538 4.526 28.214 1.00 95.75 82 GLU A O 1
ATOM 659 N N . ILE A 1 83 ? -19.641 4.047 30.218 1.00 96.38 83 ILE A N 1
ATOM 660 C CA . ILE A 1 83 ? -18.396 4.808 30.001 1.00 96.38 83 ILE A CA 1
ATOM 661 C C . ILE A 1 83 ? -17.633 4.253 28.792 1.00 96.38 83 ILE A C 1
ATOM 663 O O . ILE A 1 83 ? -17.266 5.005 27.881 1.00 96.38 83 ILE A O 1
ATOM 667 N N . ALA A 1 84 ? -17.421 2.936 28.751 1.00 96.25 84 ALA A N 1
ATOM 668 C CA . ALA A 1 84 ? -16.676 2.290 27.677 1.00 96.25 84 ALA A CA 1
ATOM 669 C C . ALA A 1 84 ? -17.405 2.368 26.327 1.00 96.25 84 ALA A C 1
ATOM 671 O O . ALA A 1 84 ? -16.777 2.625 25.298 1.00 96.25 84 ALA A O 1
ATOM 672 N N . GLU A 1 85 ? -18.730 2.197 26.310 1.00 96.88 85 GLU A N 1
ATOM 673 C CA . GLU A 1 85 ? -19.533 2.304 25.093 1.00 96.88 85 GLU A CA 1
ATOM 674 C C . GLU A 1 85 ? -19.513 3.728 24.531 1.00 96.88 85 GLU A C 1
ATOM 676 O O . GLU A 1 85 ? -19.341 3.901 23.321 1.00 96.88 85 GLU A O 1
ATOM 681 N N . ASN A 1 86 ? -19.649 4.749 25.380 1.00 96.50 86 ASN A N 1
ATOM 682 C CA . ASN A 1 86 ? -19.566 6.145 24.950 1.00 96.50 86 ASN A CA 1
ATOM 683 C C . ASN A 1 86 ? -18.194 6.455 24.346 1.00 96.50 86 ASN A C 1
ATOM 685 O O . ASN A 1 86 ? -18.116 7.033 23.258 1.00 96.50 86 ASN A O 1
ATOM 689 N N . MET A 1 87 ? -17.125 5.985 24.992 1.00 96.12 87 MET A N 1
ATOM 690 C CA . MET A 1 87 ? -15.762 6.143 24.493 1.00 96.12 87 MET A CA 1
ATOM 691 C C . MET A 1 87 ? -15.555 5.433 23.146 1.00 96.12 87 MET A C 1
ATOM 693 O O . MET A 1 87 ? -15.092 6.037 22.178 1.00 96.12 87 MET A O 1
ATOM 697 N N . ALA A 1 88 ? -15.961 4.166 23.034 1.00 96.69 88 ALA A N 1
ATOM 698 C CA . ALA A 1 88 ? -15.841 3.403 21.794 1.00 96.69 88 ALA A CA 1
ATOM 699 C C . ALA A 1 88 ? -16.686 4.012 20.662 1.00 96.69 88 ALA A C 1
ATOM 701 O O . ALA A 1 88 ? -16.226 4.114 19.523 1.00 96.69 88 ALA A O 1
ATOM 702 N N . LYS A 1 89 ? -17.914 4.463 20.946 1.00 96.38 89 LYS A N 1
ATOM 703 C CA . LYS A 1 89 ? -18.783 5.127 19.960 1.00 96.38 89 LYS A CA 1
ATOM 704 C C . LYS A 1 89 ? -18.180 6.426 19.439 1.00 96.38 89 LYS A C 1
ATOM 706 O O . LYS A 1 89 ? -18.354 6.709 18.256 1.00 96.38 89 LYS A O 1
ATOM 711 N N . MET A 1 90 ? -17.513 7.198 20.294 1.00 95.44 90 MET A N 1
ATOM 712 C CA . MET A 1 90 ? -16.945 8.494 19.927 1.00 95.44 90 MET A CA 1
ATOM 713 C C . MET A 1 90 ? -15.867 8.371 18.843 1.00 95.44 90 MET A C 1
ATOM 715 O O . MET A 1 90 ? -15.844 9.186 17.925 1.00 95.44 90 MET A O 1
ATOM 719 N N . TYR A 1 91 ? -15.022 7.337 18.913 1.00 95.69 91 TYR A N 1
ATOM 720 C CA . TYR A 1 91 ? -13.852 7.213 18.032 1.00 95.69 91 TYR A CA 1
ATOM 721 C C . TYR A 1 91 ? -13.932 6.065 17.018 1.00 95.69 91 TYR A C 1
ATOM 723 O O . TYR A 1 91 ? -13.406 6.183 15.913 1.00 95.69 91 TYR A O 1
ATOM 731 N N . LEU A 1 92 ? -14.594 4.954 17.356 1.00 96.19 92 LEU A N 1
ATOM 732 C CA . LEU A 1 92 ? -14.579 3.731 16.540 1.00 96.19 92 LEU A CA 1
ATOM 733 C C . LEU A 1 92 ? -15.822 3.588 15.647 1.00 96.19 92 LEU A C 1
ATOM 735 O O . LEU A 1 92 ? -15.850 2.768 14.722 1.00 96.19 92 LEU A O 1
ATOM 739 N N . LYS A 1 93 ? -16.878 4.380 15.883 1.00 95.12 93 LYS A N 1
ATOM 740 C CA . LYS A 1 93 ? -18.104 4.318 15.077 1.00 95.12 93 LYS A CA 1
ATOM 741 C C . LYS A 1 93 ? -17.823 4.745 13.637 1.00 95.12 93 LYS A C 1
ATOM 743 O O . LYS A 1 93 ? -17.473 5.884 13.361 1.00 95.12 93 LYS A O 1
ATOM 748 N N . GLY A 1 94 ? -18.070 3.829 12.701 1.00 92.12 94 GLY A N 1
ATOM 749 C CA . GLY A 1 94 ? -17.922 4.107 11.272 1.00 92.12 94 GLY A CA 1
ATOM 750 C C . GLY A 1 94 ? -16.471 4.163 10.793 1.00 92.12 94 GLY A C 1
ATOM 751 O O . GLY A 1 94 ? -16.241 4.633 9.684 1.00 92.12 94 GLY A O 1
ATOM 752 N N . ILE A 1 95 ? -15.515 3.644 11.574 1.00 93.12 95 ILE A N 1
ATOM 753 C CA . ILE A 1 95 ? -14.077 3.734 11.287 1.00 93.12 95 ILE A CA 1
ATOM 754 C C . ILE A 1 95 ? -13.685 3.255 9.879 1.00 93.12 95 ILE A C 1
ATOM 756 O O . ILE A 1 95 ? -12.833 3.859 9.239 1.00 93.12 95 ILE A O 1
ATOM 760 N N . ARG A 1 96 ? -14.374 2.242 9.336 1.00 93.06 96 ARG A N 1
ATOM 761 C CA . ARG A 1 96 ? -14.141 1.719 7.974 1.00 93.06 96 ARG A CA 1
ATOM 762 C C . ARG A 1 96 ? -14.437 2.714 6.846 1.00 93.06 96 ARG A C 1
ATOM 764 O O . ARG A 1 96 ? -14.001 2.494 5.723 1.00 93.06 96 ARG A O 1
ATOM 771 N N . ARG A 1 97 ? -15.216 3.767 7.109 1.00 92.00 97 ARG A N 1
ATOM 772 C CA . ARG A 1 97 ? -15.571 4.795 6.111 1.00 92.00 97 ARG A CA 1
ATOM 773 C C . ARG A 1 97 ? -14.520 5.897 6.010 1.00 92.00 97 ARG A C 1
ATOM 775 O O . ARG A 1 97 ? -14.570 6.694 5.077 1.00 92.00 97 ARG A O 1
ATOM 782 N N . ASN A 1 98 ? -13.608 5.954 6.973 1.00 91.12 98 ASN A N 1
ATOM 783 C CA . ASN A 1 98 ? -12.602 6.994 7.062 1.00 91.12 98 ASN A CA 1
ATOM 784 C C . ASN A 1 98 ? -11.404 6.673 6.168 1.00 91.12 98 ASN A C 1
ATOM 786 O O . ASN A 1 98 ? -11.142 5.520 5.818 1.00 91.12 98 ASN A O 1
ATOM 790 N N . ASN A 1 99 ? -10.662 7.712 5.789 1.00 91.44 99 ASN A N 1
ATOM 791 C CA . ASN A 1 99 ? -9.409 7.504 5.080 1.00 91.44 99 ASN A CA 1
ATOM 792 C C . ASN A 1 99 ? -8.333 6.973 6.049 1.00 91.44 99 ASN A C 1
ATOM 794 O O . ASN A 1 99 ? -8.474 7.017 7.269 1.00 91.44 99 ASN A O 1
ATOM 798 N N . ARG A 1 100 ? -7.214 6.501 5.499 1.00 88.88 100 ARG A N 1
ATOM 799 C CA . ARG A 1 100 ? -6.111 5.929 6.281 1.00 88.88 100 ARG A CA 1
ATOM 800 C C . ARG A 1 100 ? -5.579 6.843 7.392 1.00 88.88 100 ARG A C 1
ATOM 802 O O . ARG A 1 100 ? -5.277 6.363 8.477 1.00 88.88 100 ARG A O 1
ATOM 809 N N . SER A 1 101 ? -5.388 8.125 7.086 1.00 89.12 101 SER A N 1
ATOM 810 C CA . SER A 1 101 ? -4.816 9.099 8.023 1.00 89.12 101 SER A CA 1
ATOM 811 C C . SER A 1 101 ? -5.766 9.352 9.187 1.00 89.12 101 SER A C 1
ATOM 813 O O . SER A 1 101 ? -5.337 9.452 10.336 1.00 89.12 101 SER A O 1
ATOM 815 N N . ASP A 1 102 ? -7.058 9.413 8.885 1.00 92.81 102 ASP A N 1
ATOM 816 C CA . ASP A 1 102 ? -8.108 9.589 9.877 1.00 92.81 102 ASP A CA 1
ATOM 817 C C . ASP A 1 102 ? -8.220 8.347 10.766 1.00 92.81 102 ASP A C 1
ATOM 819 O O . ASP A 1 102 ? -8.320 8.484 11.978 1.00 92.81 102 ASP A O 1
ATOM 823 N N . ILE A 1 103 ? -8.141 7.136 10.194 1.00 93.31 103 ILE A N 1
ATOM 824 C CA . ILE A 1 103 ? -8.141 5.876 10.959 1.00 93.31 103 ILE A CA 1
ATOM 825 C C . ILE A 1 103 ? -6.961 5.831 11.936 1.00 93.31 103 ILE A C 1
ATOM 827 O O . ILE A 1 103 ? -7.172 5.583 13.120 1.00 93.31 103 ILE A O 1
ATOM 831 N N . GLU A 1 104 ? -5.743 6.105 11.453 1.00 92.88 104 GLU A N 1
ATOM 832 C CA . GLU A 1 104 ? -4.525 6.164 12.280 1.00 92.88 104 GLU A CA 1
ATOM 833 C C . GLU A 1 104 ? -4.719 7.135 13.451 1.00 92.88 104 GLU A C 1
ATOM 835 O O . GLU A 1 104 ? -4.491 6.774 14.602 1.00 92.88 104 GLU A O 1
ATOM 840 N N . THR A 1 105 ? -5.217 8.337 13.155 1.00 93.44 105 THR A N 1
ATOM 841 C CA . THR A 1 105 ? -5.411 9.399 14.147 1.00 93.44 105 THR A CA 1
ATOM 842 C C . THR A 1 105 ? -6.494 9.046 15.165 1.00 93.44 105 THR A C 1
ATOM 844 O O . THR A 1 105 ? -6.293 9.226 16.362 1.00 93.44 105 THR A O 1
ATOM 847 N N . LEU A 1 106 ? -7.643 8.533 14.719 1.00 96.31 106 LEU A N 1
ATOM 848 C CA . LEU A 1 106 ? -8.752 8.166 15.601 1.00 96.31 106 LEU A CA 1
ATOM 849 C C . LEU A 1 106 ? -8.367 7.040 16.556 1.00 96.31 106 LEU A C 1
ATOM 851 O O . LEU A 1 106 ? -8.746 7.093 17.724 1.00 96.31 106 LEU A O 1
ATOM 855 N N . ILE A 1 107 ? -7.609 6.049 16.080 1.00 96.75 107 ILE A N 1
ATOM 856 C CA . ILE A 1 107 ? -7.151 4.948 16.928 1.00 96.75 107 ILE A CA 1
ATOM 857 C C . ILE A 1 107 ? -6.115 5.431 17.930 1.00 96.75 107 ILE A C 1
ATOM 859 O O . ILE A 1 107 ? -6.264 5.123 19.106 1.00 96.75 107 ILE A O 1
ATOM 863 N N . ASP A 1 108 ? -5.135 6.228 17.504 1.00 95.00 108 ASP A N 1
ATOM 864 C CA . ASP A 1 108 ? -4.139 6.796 18.417 1.00 95.00 108 ASP A CA 1
ATOM 865 C C . ASP A 1 108 ? -4.797 7.647 19.511 1.00 95.00 108 ASP A C 1
ATOM 867 O O . ASP A 1 108 ? -4.420 7.567 20.680 1.00 95.00 108 ASP A O 1
ATOM 871 N N . ILE A 1 109 ? -5.799 8.460 19.155 1.00 95.56 109 ILE A N 1
ATOM 872 C CA . ILE A 1 109 ? -6.550 9.263 20.125 1.00 95.56 109 ILE A CA 1
ATOM 873 C C . ILE A 1 109 ? -7.335 8.345 21.068 1.00 95.56 109 ILE A C 1
ATOM 875 O O . ILE A 1 109 ? -7.254 8.522 22.281 1.00 95.56 109 ILE A O 1
ATOM 879 N N . PHE A 1 110 ? -8.058 7.358 20.536 1.00 97.69 110 PHE A N 1
ATOM 880 C CA . PHE A 1 110 ? -8.826 6.404 21.334 1.00 97.69 110 PHE A CA 1
ATOM 881 C C . PHE A 1 110 ? -7.947 5.673 22.357 1.00 97.69 110 PHE A C 1
ATOM 883 O O . PHE A 1 110 ? -8.233 5.730 23.552 1.00 97.69 110 PHE A O 1
ATOM 890 N N . THR A 1 111 ? -6.857 5.040 21.917 1.00 96.75 111 THR A N 1
ATOM 891 C CA . THR A 1 111 ? -5.955 4.281 22.799 1.00 96.75 111 THR A CA 1
ATOM 892 C C . THR A 1 111 ? -5.274 5.201 23.809 1.00 96.75 111 THR A C 1
ATOM 894 O O . THR A 1 111 ? -5.203 4.878 24.992 1.00 96.75 111 THR A O 1
ATOM 897 N N . THR A 1 112 ? -4.873 6.408 23.395 1.00 95.25 112 THR A N 1
ATOM 898 C CA . THR A 1 112 ? -4.321 7.422 24.306 1.00 95.25 112 THR A CA 1
ATOM 899 C C . THR A 1 112 ? -5.326 7.826 25.384 1.00 95.25 112 THR A C 1
ATOM 901 O O . THR A 1 112 ? -4.946 7.945 26.547 1.00 95.25 112 THR A O 1
ATOM 904 N N . HIS A 1 113 ? -6.598 8.032 25.034 1.00 94.50 113 HIS A N 1
ATOM 905 C CA . HIS A 1 113 ? -7.639 8.375 26.005 1.00 94.50 113 HIS A CA 1
ATOM 906 C C . HIS A 1 113 ? -7.903 7.235 26.988 1.00 94.50 113 HIS A C 1
ATOM 908 O O . HIS A 1 113 ? -8.016 7.498 28.184 1.00 94.50 113 HIS A O 1
ATOM 914 N N . VAL A 1 114 ? -7.952 5.987 26.510 1.00 96.06 114 VAL A N 1
ATOM 915 C CA . 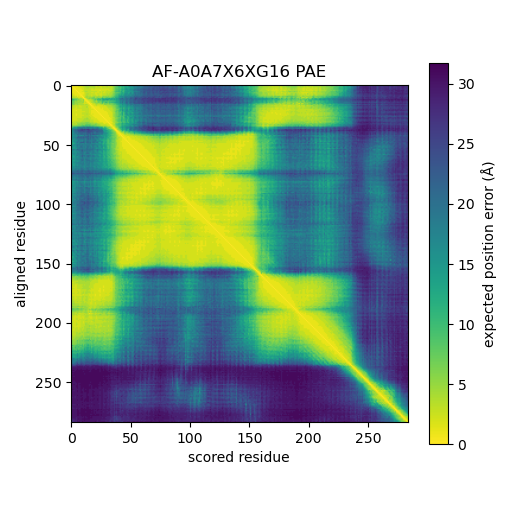VAL A 1 114 ? -8.108 4.812 27.381 1.00 96.06 114 VAL A CA 1
ATOM 916 C C . VAL A 1 114 ? -6.912 4.657 28.323 1.00 96.06 114 VAL A C 1
ATOM 918 O O . VAL A 1 114 ? -7.102 4.342 29.491 1.00 96.06 114 VAL A O 1
ATOM 921 N N . ASN A 1 115 ? -5.690 4.927 27.864 1.00 93.25 115 ASN A N 1
ATOM 922 C CA . ASN A 1 115 ? -4.485 4.765 28.682 1.00 93.25 115 ASN A CA 1
ATOM 923 C C . ASN A 1 115 ? -4.260 5.921 29.667 1.00 93.25 115 ASN A C 1
ATOM 925 O O . ASN A 1 115 ? -3.751 5.705 30.762 1.00 93.25 115 ASN A O 1
ATOM 929 N N . LYS A 1 116 ? -4.617 7.157 29.294 1.00 94.00 116 LYS A N 1
ATOM 930 C CA . LYS A 1 116 ? -4.356 8.351 30.118 1.00 94.00 116 LYS A CA 1
ATOM 931 C C . LYS A 1 116 ? -5.481 8.716 31.076 1.00 94.00 116 LYS A C 1
ATOM 933 O O . LYS A 1 116 ? -5.220 9.448 32.024 1.00 94.00 116 LYS A O 1
ATOM 938 N N . ASN A 1 117 ? -6.715 8.278 30.827 1.00 96.06 117 ASN A N 1
ATOM 939 C CA . ASN A 1 117 ? -7.835 8.551 31.721 1.00 96.06 117 ASN A CA 1
ATOM 940 C C . ASN A 1 117 ? -8.097 7.326 32.619 1.00 96.06 117 ASN A C 1
ATOM 942 O O . ASN A 1 117 ? -8.611 6.325 32.114 1.00 96.06 117 ASN A O 1
ATOM 946 N N . PRO A 1 118 ? -7.809 7.398 33.936 1.00 95.19 118 PRO A N 1
ATOM 947 C CA . PRO A 1 118 ? -7.992 6.271 34.849 1.00 95.19 118 PRO A CA 1
ATOM 948 C C . PRO A 1 118 ? -9.433 5.756 34.917 1.00 95.19 118 PRO A C 1
ATOM 950 O O . PRO A 1 118 ? -9.645 4.556 35.053 1.00 95.19 118 PRO A O 1
ATOM 953 N N . GLU A 1 119 ? -10.433 6.635 34.800 1.00 96.00 119 GLU A N 1
ATOM 954 C CA . GLU A 1 119 ? -11.846 6.237 34.822 1.00 96.00 119 GLU A CA 1
ATOM 955 C C . GLU A 1 119 ? -12.186 5.364 33.610 1.00 96.00 119 GLU A C 1
ATOM 957 O O . GLU A 1 119 ? -12.808 4.310 33.739 1.00 96.00 119 GLU A O 1
ATOM 962 N N . VAL A 1 120 ? -11.718 5.776 32.434 1.00 96.00 120 VAL A N 1
ATOM 963 C CA . VAL A 1 120 ? -11.938 5.060 31.175 1.00 96.00 120 VAL A CA 1
ATOM 964 C C . VAL A 1 120 ? -11.146 3.757 31.171 1.00 96.00 120 VAL A C 1
ATOM 966 O O . VAL A 1 120 ? -11.694 2.716 30.819 1.00 96.00 120 VAL A O 1
ATOM 969 N N . ASN A 1 121 ? -9.887 3.791 31.610 1.00 97.25 121 ASN A N 1
ATOM 970 C CA . ASN A 1 121 ? -9.053 2.602 31.738 1.00 97.25 121 ASN A CA 1
ATOM 971 C C . ASN A 1 121 ? -9.721 1.543 32.623 1.00 97.25 121 ASN A C 1
ATOM 973 O O . ASN A 1 121 ? -9.921 0.407 32.198 1.00 97.25 121 ASN A O 1
ATOM 977 N N . ASN A 1 122 ? -10.157 1.952 33.818 1.00 96.69 122 ASN A N 1
ATOM 978 C CA . ASN A 1 122 ? -10.840 1.081 34.767 1.00 96.69 122 ASN A CA 1
ATOM 979 C C . ASN A 1 122 ? -12.150 0.529 34.203 1.00 96.69 122 ASN A C 1
ATOM 981 O O . ASN A 1 122 ? -12.457 -0.638 34.436 1.00 96.69 122 ASN A O 1
ATOM 985 N N . ALA A 1 123 ? -12.905 1.331 33.445 1.00 96.81 123 ALA A N 1
ATOM 986 C CA . ALA A 1 123 ? -14.114 0.868 32.778 1.00 96.81 123 ALA A CA 1
ATOM 987 C C . ALA A 1 123 ? -13.806 -0.246 31.767 1.00 96.81 123 ALA A C 1
ATOM 989 O O . ALA A 1 123 ? -14.407 -1.314 31.854 1.00 96.81 123 ALA A O 1
ATOM 990 N N . PHE A 1 124 ? -12.831 -0.042 30.870 1.00 97.56 124 PHE A N 1
ATOM 991 C CA . PHE A 1 124 ? -12.397 -1.057 29.900 1.00 97.56 124 PHE A CA 1
ATOM 992 C C . PHE A 1 124 ? -11.815 -2.308 30.569 1.00 97.56 124 PHE A C 1
ATOM 994 O O . PHE A 1 124 ? -12.049 -3.417 30.088 1.00 97.56 124 PHE A O 1
ATOM 1001 N N . ASN A 1 125 ? -11.101 -2.146 31.682 1.00 97.06 125 ASN A N 1
ATOM 1002 C CA . ASN A 1 125 ? -10.557 -3.256 32.456 1.00 97.06 125 ASN A CA 1
ATOM 1003 C C . ASN A 1 125 ? -11.671 -4.090 33.111 1.00 97.06 125 ASN A C 1
ATOM 1005 O O . ASN A 1 125 ? -11.732 -5.301 32.925 1.00 97.06 125 ASN A O 1
ATOM 1009 N N . LYS A 1 126 ? -12.620 -3.444 33.802 1.00 96.00 126 LYS A N 1
ATOM 1010 C CA . LYS A 1 126 ? -13.735 -4.121 34.488 1.00 96.00 126 LYS A CA 1
ATOM 1011 C C . LYS A 1 126 ? -14.664 -4.885 33.547 1.00 96.00 126 LYS A C 1
ATOM 1013 O O . LYS A 1 126 ? -15.194 -5.919 33.937 1.00 96.00 126 LYS A O 1
ATOM 1018 N N . ILE A 1 127 ? -14.856 -4.398 32.322 1.00 95.81 127 ILE A N 1
ATOM 1019 C CA . ILE A 1 127 ? -15.655 -5.104 31.308 1.00 95.81 127 ILE A CA 1
ATOM 1020 C C . ILE A 1 127 ? -14.833 -6.117 30.490 1.00 95.81 127 ILE A C 1
ATOM 1022 O O . ILE A 1 127 ? -15.358 -6.690 29.540 1.00 95.81 127 ILE A O 1
ATOM 1026 N N . GLY A 1 128 ? -13.554 -6.326 30.828 1.00 95.88 128 GLY A N 1
ATOM 1027 C CA . GLY A 1 128 ? -12.693 -7.342 30.216 1.00 95.88 128 GLY A CA 1
ATOM 1028 C C . GLY A 1 128 ? -12.209 -7.020 28.798 1.00 95.88 128 GLY A C 1
ATOM 1029 O O . GLY A 1 128 ? -11.886 -7.932 28.043 1.00 95.88 128 GLY A O 1
ATOM 1030 N N . LEU A 1 129 ? -12.167 -5.742 28.406 1.00 97.00 129 LEU A N 1
ATOM 1031 C CA . LEU A 1 129 ? -11.806 -5.315 27.047 1.00 97.00 129 LEU A CA 1
ATOM 1032 C C . LEU A 1 129 ? -10.440 -4.629 26.937 1.00 97.00 129 LEU A C 1
ATOM 1034 O O . LEU A 1 129 ? -10.064 -4.220 25.839 1.00 97.00 129 LEU A O 1
ATOM 1038 N N . ILE A 1 130 ? -9.687 -4.496 28.032 1.00 96.56 130 ILE A N 1
ATOM 1039 C CA . ILE A 1 130 ? -8.398 -3.790 28.010 1.00 96.56 130 ILE A CA 1
ATOM 1040 C C . ILE A 1 130 ? -7.378 -4.458 27.075 1.00 96.56 130 ILE A C 1
ATOM 1042 O O . ILE A 1 130 ? -6.712 -3.766 26.309 1.00 96.56 130 ILE A O 1
ATOM 1046 N N . GLU A 1 131 ? -7.341 -5.792 27.028 1.00 96.00 131 GLU A N 1
ATOM 1047 C CA . GLU A 1 131 ? -6.447 -6.522 26.119 1.00 96.00 131 GLU A CA 1
ATOM 1048 C C . GLU A 1 131 ? -6.774 -6.261 24.646 1.00 96.00 131 GLU A C 1
ATOM 1050 O O . GLU A 1 131 ? -5.876 -6.033 23.839 1.00 96.00 131 GLU A O 1
ATOM 1055 N N . TYR A 1 132 ? -8.059 -6.152 24.292 1.00 97.12 132 TYR A N 1
ATOM 1056 C CA . TYR A 1 132 ? -8.457 -5.772 22.935 1.00 97.12 132 TYR A CA 1
ATOM 1057 C C . TYR A 1 132 ? -7.986 -4.357 22.571 1.00 97.12 132 TYR A C 1
ATOM 1059 O O . TYR A 1 132 ? -7.637 -4.100 21.418 1.00 97.12 132 TYR A O 1
ATOM 1067 N N . VAL A 1 133 ? -7.970 -3.427 23.534 1.00 97.50 133 VAL A N 1
ATOM 1068 C CA . VAL A 1 133 ? -7.443 -2.067 23.325 1.00 97.50 133 VAL A CA 1
ATOM 1069 C C . VAL A 1 133 ? -5.928 -2.101 23.105 1.00 97.50 133 VAL A C 1
ATOM 1071 O O . VAL A 1 133 ? -5.437 -1.437 22.189 1.00 97.50 133 VAL A O 1
ATOM 1074 N N . ASN A 1 134 ? -5.201 -2.908 23.882 1.00 96.88 134 ASN A N 1
ATOM 1075 C CA . ASN A 1 134 ? -3.757 -3.095 23.732 1.00 96.88 134 ASN A CA 1
ATOM 1076 C C . ASN A 1 134 ? -3.409 -3.702 22.362 1.00 96.88 134 ASN A C 1
ATOM 1078 O O . ASN A 1 134 ? -2.541 -3.192 21.649 1.00 96.88 134 ASN A O 1
ATOM 1082 N N . GLU A 1 135 ? -4.132 -4.743 21.943 1.00 97.38 135 GLU A N 1
ATOM 1083 C CA . GLU A 1 135 ? -3.969 -5.356 20.622 1.00 97.38 135 GLU A CA 1
ATOM 1084 C C . GLU A 1 135 ? -4.290 -4.377 19.488 1.00 97.38 135 GLU A C 1
ATOM 1086 O O . GLU A 1 135 ? -3.578 -4.331 18.480 1.00 97.38 135 GLU A O 1
ATOM 1091 N N . LEU A 1 136 ? -5.331 -3.551 19.649 1.00 97.88 136 LEU A N 1
ATOM 1092 C CA . LEU A 1 136 ? -5.689 -2.518 18.678 1.00 97.88 136 LEU A CA 1
ATOM 1093 C C . LEU A 1 136 ? -4.551 -1.505 18.502 1.00 97.88 136 LEU A C 1
ATOM 1095 O O . LEU A 1 136 ? -4.212 -1.155 17.364 1.00 97.88 136 LEU A O 1
ATOM 1099 N N . GLN A 1 137 ? -3.951 -1.058 19.609 1.00 97.12 137 GLN A N 1
ATOM 1100 C CA . GLN A 1 137 ? -2.803 -0.156 19.589 1.00 97.12 137 GLN A CA 1
ATOM 1101 C C . GLN A 1 137 ? -1.619 -0.798 18.857 1.00 97.12 137 GLN A C 1
ATOM 1103 O O . GLN A 1 137 ? -1.090 -0.217 17.905 1.00 97.12 137 GLN A O 1
ATOM 1108 N N . LEU A 1 138 ? -1.257 -2.026 19.232 1.00 97.06 138 LEU A N 1
ATOM 1109 C CA . LEU A 1 138 ? -0.148 -2.763 18.627 1.00 97.06 138 LEU A CA 1
ATOM 1110 C C . LEU A 1 138 ? -0.347 -2.976 17.118 1.00 97.06 138 LEU A C 1
ATOM 1112 O O . LEU A 1 138 ? 0.595 -2.825 16.327 1.00 97.06 138 LEU A O 1
ATOM 1116 N N . ALA A 1 139 ? -1.571 -3.308 16.700 1.00 97.00 139 ALA A N 1
ATOM 1117 C CA . ALA A 1 139 ? -1.914 -3.486 15.297 1.00 97.00 139 ALA A CA 1
ATOM 1118 C C . ALA A 1 139 ? -1.748 -2.179 14.507 1.00 97.00 139 ALA A C 1
ATOM 1120 O O . ALA A 1 139 ? -1.126 -2.184 13.438 1.00 97.00 139 ALA A O 1
ATOM 1121 N N . ASN A 1 140 ? -2.236 -1.054 15.048 1.00 96.38 140 ASN A N 1
ATOM 1122 C CA . ASN A 1 140 ? -2.108 0.265 14.420 1.00 96.38 140 ASN A CA 1
ATOM 1123 C C . ASN A 1 140 ? -0.638 0.703 14.307 1.00 96.38 140 ASN A C 1
ATOM 1125 O O . ASN A 1 140 ? -0.180 1.109 13.236 1.00 96.38 140 ASN A O 1
ATOM 1129 N N . GLU A 1 141 ? 0.148 0.545 15.372 1.00 96.00 141 GLU A N 1
ATOM 1130 C CA . GLU A 1 141 ?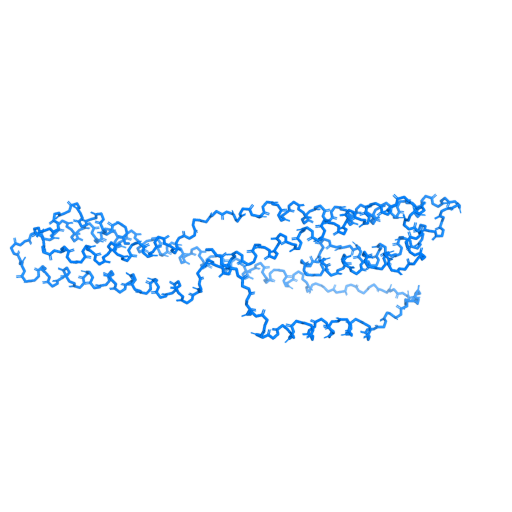 1.581 0.856 15.374 1.00 96.00 141 GLU A CA 1
ATOM 1131 C C . GLU A 1 141 ? 2.355 -0.004 14.365 1.00 96.00 141 GLU A C 1
ATOM 1133 O O . GLU A 1 141 ? 3.186 0.500 13.595 1.00 96.00 141 GLU A O 1
ATOM 1138 N N . THR A 1 142 ? 2.048 -1.302 14.304 1.00 96.25 142 THR A N 1
ATOM 1139 C CA . THR A 1 142 ? 2.680 -2.226 13.357 1.00 96.25 142 THR A CA 1
ATOM 1140 C C . THR A 1 142 ? 2.336 -1.872 11.916 1.00 96.25 142 THR A C 1
ATOM 1142 O O . THR A 1 142 ? 3.234 -1.813 11.064 1.00 96.25 142 THR A O 1
ATOM 1145 N N . TYR A 1 143 ? 1.064 -1.575 11.645 1.00 95.69 143 TYR A N 1
ATOM 1146 C CA . TYR A 1 143 ? 0.603 -1.060 10.362 1.00 95.69 143 TYR A CA 1
ATOM 1147 C C . TYR A 1 143 ? 1.3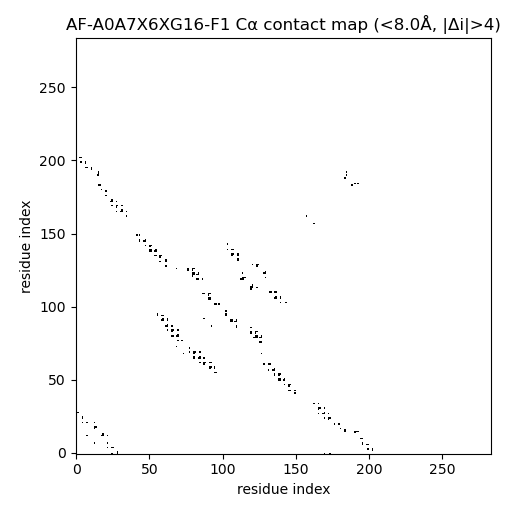85 0.200 9.953 1.00 95.69 143 TYR A C 1
ATOM 1149 O O . TYR A 1 143 ? 1.992 0.236 8.874 1.00 95.69 143 TYR A O 1
ATOM 1157 N N . ASN A 1 144 ? 1.452 1.198 10.838 1.00 94.44 144 ASN A N 1
ATOM 1158 C CA . ASN A 1 144 ? 2.117 2.476 10.585 1.00 94.44 144 ASN A CA 1
ATOM 1159 C C . ASN A 1 144 ? 3.615 2.304 10.322 1.00 94.44 144 ASN A C 1
ATOM 1161 O O . ASN A 1 144 ? 4.160 2.873 9.368 1.00 94.44 144 ASN A O 1
ATOM 1165 N N . ARG A 1 145 ? 4.290 1.460 11.107 1.00 95.31 145 ARG A N 1
ATOM 1166 C CA . ARG A 1 145 ? 5.708 1.129 10.923 1.00 95.31 145 ARG A CA 1
ATOM 1167 C C . ARG A 1 145 ? 5.970 0.509 9.551 1.00 95.31 145 ARG A C 1
ATOM 1169 O O . ARG A 1 145 ? 6.878 0.946 8.838 1.00 95.31 145 ARG A O 1
ATOM 1176 N N . LEU A 1 146 ? 5.175 -0.488 9.153 1.00 94.12 146 LEU A N 1
ATOM 1177 C CA . LEU A 1 146 ? 5.316 -1.152 7.853 1.00 94.12 146 LEU A CA 1
ATOM 1178 C C . LEU A 1 146 ? 5.023 -0.199 6.694 1.00 94.12 146 LEU A C 1
ATOM 1180 O O . LEU A 1 146 ? 5.742 -0.202 5.689 1.00 94.12 146 LEU A O 1
ATOM 1184 N N . TYR A 1 147 ? 4.008 0.651 6.846 1.00 92.31 147 TYR A N 1
ATOM 1185 C CA . TYR A 1 147 ? 3.675 1.661 5.854 1.00 92.31 147 TYR A CA 1
ATOM 1186 C C . TYR A 1 147 ? 4.829 2.652 5.662 1.00 92.31 147 TYR A C 1
ATOM 1188 O O . TYR A 1 147 ? 5.273 2.868 4.531 1.00 92.31 147 TYR A O 1
ATOM 1196 N N . ARG A 1 148 ? 5.373 3.213 6.751 1.00 91.19 148 ARG A N 1
ATOM 1197 C CA . ARG A 1 148 ? 6.523 4.135 6.707 1.00 91.19 148 ARG A CA 1
ATOM 1198 C C . ARG A 1 148 ? 7.749 3.464 6.083 1.00 91.19 148 ARG A C 1
ATOM 1200 O O . ARG A 1 148 ? 8.398 4.065 5.226 1.00 91.19 148 ARG A O 1
ATOM 1207 N N . LYS A 1 149 ? 8.022 2.197 6.421 1.00 90.38 149 LYS A N 1
ATOM 1208 C CA . LYS A 1 149 ? 9.102 1.403 5.807 1.00 90.38 149 LYS A CA 1
ATOM 1209 C C . LYS A 1 149 ? 8.928 1.288 4.288 1.00 90.38 149 LYS A C 1
ATOM 1211 O O . LYS A 1 149 ? 9.878 1.535 3.549 1.00 90.38 149 LYS A O 1
ATOM 1216 N N . ARG A 1 150 ? 7.712 0.992 3.813 1.00 88.00 150 ARG A N 1
ATOM 1217 C CA . ARG A 1 150 ? 7.391 0.942 2.376 1.00 88.00 150 ARG A CA 1
ATOM 1218 C C . ARG A 1 150 ? 7.598 2.290 1.683 1.00 88.00 150 ARG A C 1
ATOM 1220 O O . ARG A 1 150 ? 8.114 2.314 0.571 1.00 88.00 150 ARG A O 1
ATOM 1227 N N . GLN A 1 151 ? 7.212 3.401 2.309 1.00 84.62 151 GLN A N 1
ATOM 1228 C CA . GLN A 1 151 ? 7.417 4.730 1.716 1.00 84.62 151 GLN A CA 1
ATOM 1229 C C . GLN A 1 151 ? 8.903 5.064 1.571 1.00 84.62 151 GLN A C 1
ATOM 1231 O O . GLN A 1 151 ? 9.330 5.480 0.498 1.00 84.62 151 GLN A O 1
ATOM 1236 N N . ARG A 1 152 ? 9.712 4.783 2.599 1.00 82.31 152 ARG A N 1
ATOM 1237 C CA . ARG A 1 152 ? 11.171 4.969 2.534 1.00 82.31 152 ARG A CA 1
ATOM 1238 C C . ARG A 1 152 ? 11.817 4.122 1.434 1.00 82.31 152 ARG A C 1
ATOM 1240 O O . ARG A 1 152 ? 12.727 4.593 0.767 1.00 82.31 152 ARG A O 1
ATOM 1247 N N . MET A 1 153 ? 11.334 2.897 1.217 1.00 75.88 153 MET A N 1
ATOM 1248 C CA . MET A 1 153 ? 11.812 2.037 0.127 1.00 75.88 153 MET A CA 1
ATOM 1249 C C . MET A 1 153 ? 11.435 2.581 -1.253 1.00 75.88 153 MET A C 1
ATOM 1251 O O . MET A 1 153 ? 12.264 2.546 -2.151 1.00 75.88 153 MET A O 1
ATOM 1255 N N . LYS A 1 154 ? 10.228 3.137 -1.422 1.00 67.56 154 LYS A N 1
ATOM 1256 C CA . LYS A 1 154 ? 9.818 3.764 -2.689 1.00 67.56 154 LYS A CA 1
ATOM 1257 C C . LYS A 1 154 ? 10.677 4.967 -3.066 1.00 67.56 154 LYS A C 1
ATOM 1259 O O . LYS A 1 154 ? 10.997 5.117 -4.234 1.00 67.56 154 LYS A O 1
ATOM 1264 N N . ILE A 1 155 ? 11.055 5.795 -2.092 1.00 59.25 155 ILE A N 1
ATOM 1265 C CA . ILE A 1 155 ? 11.898 6.980 -2.327 1.00 59.25 155 ILE A CA 1
ATOM 1266 C C . ILE A 1 155 ? 13.292 6.579 -2.842 1.00 59.25 155 ILE A C 1
ATOM 1268 O O . ILE A 1 155 ? 13.909 7.335 -3.581 1.00 59.25 155 ILE A O 1
ATOM 1272 N N . LYS A 1 156 ? 13.768 5.371 -2.510 1.00 57.25 156 LYS A N 1
ATOM 1273 C CA . LYS A 1 156 ? 15.056 4.844 -2.986 1.00 57.25 156 LYS A CA 1
ATOM 1274 C C . LYS A 1 156 ? 15.022 4.295 -4.419 1.00 57.25 156 LYS A C 1
ATOM 1276 O O . LYS A 1 156 ? 16.083 4.063 -4.985 1.00 57.25 156 LYS A O 1
ATOM 1281 N N . ILE A 1 157 ? 13.844 4.067 -5.0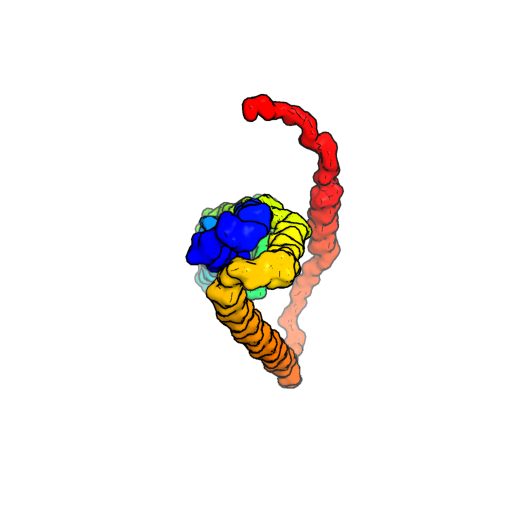05 1.00 58.81 157 ILE A N 1
ATOM 1282 C CA . ILE A 1 157 ? 13.695 3.510 -6.359 1.00 58.81 157 ILE A CA 1
ATOM 1283 C C . ILE A 1 157 ? 13.622 4.686 -7.343 1.00 58.81 157 ILE A C 1
ATOM 1285 O O . ILE A 1 157 ? 12.534 5.061 -7.762 1.00 58.81 157 ILE A O 1
ATOM 1289 N N . HIS A 1 158 ? 14.787 5.277 -7.629 1.00 56.72 158 HIS A N 1
ATOM 1290 C CA . HIS A 1 158 ? 15.073 6.364 -8.581 1.00 56.72 158 HIS A CA 1
ATOM 1291 C C . HIS A 1 158 ? 14.209 7.634 -8.490 1.00 56.72 158 HIS A C 1
ATOM 1293 O O . HIS A 1 158 ? 12.975 7.622 -8.510 1.00 56.72 158 HIS A O 1
ATOM 1299 N N . SER A 1 159 ? 14.871 8.793 -8.463 1.00 64.56 159 SER A N 1
ATOM 1300 C CA . SER A 1 159 ? 14.142 10.060 -8.537 1.00 64.56 159 SER A CA 1
ATOM 1301 C C . SER A 1 159 ? 13.390 10.149 -9.873 1.00 64.56 159 SER A C 1
ATOM 1303 O O . SER A 1 159 ? 13.847 9.670 -10.913 1.00 64.56 159 SER A O 1
ATOM 1305 N N . ARG A 1 160 ? 12.203 10.768 -9.870 1.00 66.50 160 ARG A N 1
ATOM 1306 C CA . ARG A 1 160 ? 11.395 10.943 -11.091 1.00 66.50 160 ARG A CA 1
ATOM 1307 C C . ARG A 1 160 ? 12.200 11.595 -12.220 1.00 66.50 160 ARG A C 1
ATOM 1309 O O . ARG A 1 160 ? 11.944 11.308 -13.387 1.00 66.50 160 ARG A O 1
ATOM 1316 N N . ASP A 1 161 ? 13.140 12.465 -11.874 1.00 72.94 161 ASP A N 1
ATOM 1317 C CA . ASP A 1 161 ? 13.947 13.208 -12.836 1.00 72.94 161 ASP A CA 1
ATOM 1318 C C . ASP A 1 161 ? 15.120 12.387 -13.377 1.00 72.94 161 ASP A C 1
ATOM 1320 O O . ASP A 1 161 ? 15.382 12.441 -14.578 1.00 72.94 161 ASP A O 1
ATOM 1324 N N . GLU A 1 162 ? 15.728 11.526 -12.559 1.00 75.38 162 GLU A N 1
ATOM 1325 C CA . GLU A 1 162 ? 16.687 10.516 -13.023 1.00 75.38 162 GLU A CA 1
ATOM 1326 C C . GLU A 1 162 ? 16.038 9.559 -14.034 1.00 75.38 162 GLU A C 1
ATOM 1328 O O . GLU A 1 162 ? 16.577 9.337 -15.118 1.00 75.38 162 GLU A O 1
ATOM 1333 N N . ASN A 1 163 ? 14.816 9.093 -13.752 1.00 81.06 163 ASN A N 1
ATOM 1334 C CA . ASN A 1 163 ? 14.078 8.237 -14.682 1.00 81.06 163 ASN A CA 1
ATOM 1335 C C . ASN A 1 163 ? 13.803 8.933 -16.020 1.00 81.06 163 ASN A C 1
ATOM 1337 O O . ASN A 1 163 ? 14.007 8.345 -17.080 1.00 81.06 163 ASN A O 1
ATOM 1341 N N . LYS A 1 164 ? 13.362 10.199 -15.995 1.00 83.50 164 LYS A N 1
ATOM 1342 C CA . LYS A 1 164 ? 13.154 10.983 -17.226 1.00 83.50 164 LYS A CA 1
ATOM 1343 C C . LYS A 1 164 ? 14.448 11.141 -18.016 1.00 83.50 164 LYS A C 1
ATOM 1345 O O . LYS A 1 164 ? 14.411 11.046 -19.239 1.00 83.50 164 LYS A O 1
ATOM 1350 N N . ARG A 1 165 ? 15.566 11.388 -17.329 1.00 87.12 165 ARG A N 1
ATOM 1351 C CA . ARG A 1 165 ? 16.877 11.536 -17.959 1.00 87.12 165 ARG A CA 1
ATOM 1352 C C . ARG A 1 165 ? 17.290 10.251 -18.671 1.00 87.12 165 ARG A C 1
ATOM 1354 O O . ARG A 1 165 ? 17.591 10.313 -19.855 1.00 87.12 165 ARG A O 1
ATOM 1361 N N . ILE A 1 166 ? 17.219 9.099 -18.002 1.00 87.25 166 ILE A N 1
ATOM 1362 C CA . ILE A 1 166 ? 17.575 7.807 -18.611 1.00 87.25 166 ILE A CA 1
ATOM 1363 C C . ILE A 1 166 ? 16.665 7.497 -19.812 1.00 87.25 166 ILE A C 1
ATOM 1365 O O . ILE A 1 166 ? 17.146 7.052 -20.852 1.00 87.25 166 ILE A O 1
ATOM 1369 N N . VAL A 1 167 ? 15.356 7.775 -19.715 1.00 88.00 167 VAL A N 1
ATOM 1370 C CA . VAL A 1 167 ? 14.432 7.619 -20.855 1.00 88.00 167 VAL A CA 1
ATOM 1371 C C . VAL A 1 167 ? 14.824 8.530 -22.020 1.00 88.00 167 VAL A C 1
ATOM 1373 O O . VAL A 1 167 ? 14.789 8.089 -23.167 1.00 88.00 167 VAL A O 1
ATOM 1376 N N . LYS A 1 168 ? 15.188 9.785 -21.744 1.00 91.12 168 LYS A N 1
ATOM 1377 C CA . LYS A 1 168 ? 15.592 10.752 -22.768 1.00 91.12 168 LYS A CA 1
ATOM 1378 C C . LYS A 1 168 ? 16.883 10.317 -23.468 1.00 91.12 168 LYS A C 1
ATOM 1380 O O . LYS A 1 168 ? 16.887 10.248 -24.692 1.00 91.12 168 LYS A O 1
ATOM 1385 N N . GLU A 1 169 ? 17.912 9.932 -22.710 1.00 91.75 169 GLU A N 1
ATOM 1386 C CA . GLU A 1 169 ? 19.177 9.405 -23.253 1.00 91.75 169 GLU A CA 1
ATOM 1387 C C . GLU A 1 169 ? 18.924 8.193 -24.167 1.00 91.75 169 GLU A C 1
ATOM 1389 O O . GLU A 1 169 ? 19.419 8.125 -25.291 1.00 91.75 169 GLU A O 1
ATOM 1394 N N . ALA A 1 170 ? 18.054 7.272 -23.742 1.00 90.88 170 ALA A N 1
ATOM 1395 C CA . ALA A 1 170 ? 17.677 6.115 -24.544 1.00 90.88 170 ALA A CA 1
ATOM 1396 C C . ALA A 1 170 ? 16.939 6.469 -25.849 1.00 90.88 170 ALA A C 1
ATOM 1398 O O . ALA A 1 170 ? 17.121 5.802 -26.871 1.00 90.88 170 ALA A O 1
ATOM 1399 N N . GLN A 1 171 ? 16.072 7.484 -25.822 1.00 91.81 171 GLN A N 1
ATOM 1400 C CA . GLN A 1 171 ? 15.369 7.968 -27.013 1.00 91.81 171 GLN A CA 1
ATOM 1401 C C . GLN A 1 171 ? 16.327 8.644 -27.992 1.00 91.81 171 GLN A C 1
ATOM 1403 O O . GLN A 1 171 ? 16.221 8.419 -29.196 1.00 91.81 171 GLN A O 1
ATOM 1408 N N . GLU A 1 172 ? 17.256 9.449 -27.482 1.00 93.81 172 GLU A N 1
ATOM 1409 C CA . GLU A 1 172 ? 18.292 10.111 -28.276 1.00 93.81 172 GLU A CA 1
ATOM 1410 C C . GLU A 1 172 ? 19.215 9.085 -28.936 1.00 93.81 172 GLU A C 1
ATOM 1412 O O . GLU A 1 172 ? 19.439 9.166 -30.141 1.00 93.81 172 GLU A O 1
ATOM 1417 N N . ALA A 1 173 ? 19.641 8.055 -28.200 1.00 92.75 173 ALA A N 1
ATOM 1418 C CA . ALA A 1 173 ? 20.420 6.946 -28.746 1.00 92.75 173 ALA A CA 1
ATOM 1419 C C . ALA A 1 173 ? 19.688 6.209 -29.882 1.00 92.75 173 ALA A C 1
ATOM 1421 O O . ALA A 1 173 ? 20.285 5.916 -30.916 1.00 92.75 173 ALA A O 1
ATOM 1422 N N . LEU A 1 174 ? 18.384 5.938 -29.729 1.00 92.25 174 LEU A N 1
ATOM 1423 C CA . LEU A 1 174 ? 17.591 5.306 -30.791 1.00 92.25 174 LEU A CA 1
ATOM 1424 C C . LEU A 1 174 ? 17.443 6.200 -32.025 1.00 92.25 174 LEU A C 1
ATOM 1426 O O . LEU A 1 174 ? 17.535 5.694 -33.137 1.00 92.25 174 LEU A O 1
ATOM 1430 N N . ARG A 1 175 ? 17.218 7.508 -31.849 1.00 92.69 175 ARG A N 1
ATOM 1431 C CA . ARG A 1 175 ? 17.141 8.456 -32.974 1.00 92.69 175 ARG A CA 1
ATOM 1432 C C . ARG A 1 175 ? 18.466 8.528 -33.718 1.00 92.69 175 ARG A C 1
ATOM 1434 O O . ARG A 1 175 ? 18.490 8.316 -34.922 1.00 92.69 175 ARG A O 1
ATOM 1441 N N . SER A 1 176 ? 19.554 8.713 -32.972 1.00 91.94 176 SER A N 1
ATOM 1442 C CA . SER A 1 176 ? 20.903 8.752 -33.528 1.00 91.94 176 SER A CA 1
ATOM 1443 C C . SER A 1 176 ? 21.231 7.473 -34.300 1.00 91.94 176 SER A C 1
ATOM 1445 O O . SER A 1 176 ? 21.797 7.555 -35.383 1.00 91.94 176 SER A O 1
ATOM 1447 N N . PHE A 1 177 ? 20.812 6.302 -33.811 1.00 93.19 177 PHE A N 1
ATOM 1448 C CA . PHE A 1 177 ? 20.952 5.052 -34.554 1.00 93.19 177 PHE A CA 1
ATOM 1449 C C . PHE A 1 177 ? 20.241 5.084 -35.917 1.00 93.19 177 PHE A C 1
ATOM 1451 O O . PHE A 1 177 ? 20.861 4.753 -36.924 1.00 93.19 177 PHE A O 1
ATOM 1458 N N . PHE A 1 178 ? 18.970 5.496 -35.974 1.00 92.56 178 PHE A N 1
ATOM 1459 C CA . PHE A 1 178 ? 18.237 5.576 -37.243 1.00 92.56 178 PHE A CA 1
ATOM 1460 C C . PHE A 1 178 ? 18.844 6.598 -38.209 1.00 92.56 178 PHE A C 1
ATOM 1462 O O . PHE A 1 178 ? 18.935 6.329 -39.406 1.00 92.56 178 PHE A O 1
ATOM 1469 N N . ASP A 1 179 ? 19.293 7.745 -37.699 1.00 91.94 179 ASP A N 1
ATOM 1470 C CA . ASP A 1 179 ? 19.968 8.758 -38.511 1.00 91.94 179 ASP A CA 1
ATOM 1471 C C . ASP A 1 179 ? 21.268 8.200 -39.104 1.00 91.94 179 ASP A C 1
ATOM 1473 O O . ASP A 1 179 ? 21.504 8.315 -40.306 1.00 91.94 179 ASP A O 1
ATOM 1477 N N . GLN A 1 180 ? 22.072 7.517 -38.286 1.00 89.44 180 GLN A N 1
ATOM 1478 C CA . GLN A 1 180 ? 23.322 6.900 -38.725 1.00 89.44 180 GLN A CA 1
ATOM 1479 C C . GLN A 1 180 ? 23.101 5.745 -39.702 1.00 89.44 180 GLN A C 1
ATOM 1481 O O . GLN A 1 180 ? 23.849 5.627 -40.663 1.00 89.44 180 GLN A O 1
ATOM 1486 N N . LEU A 1 181 ? 22.050 4.940 -39.529 1.00 90.69 181 LEU A N 1
ATOM 1487 C CA . LEU A 1 181 ? 21.678 3.900 -40.492 1.00 90.69 181 LEU A CA 1
ATOM 1488 C C . LEU A 1 181 ? 21.352 4.501 -41.868 1.00 90.69 181 LEU A C 1
ATOM 1490 O O . LEU A 1 181 ? 21.805 3.998 -42.895 1.00 90.69 181 LEU A O 1
ATOM 1494 N N . ASN A 1 182 ? 20.600 5.605 -41.892 1.00 89.62 182 ASN A N 1
ATOM 1495 C CA . ASN A 1 182 ? 20.272 6.308 -43.132 1.00 89.62 182 ASN A CA 1
ATOM 1496 C C . ASN A 1 182 ? 21.514 6.910 -43.802 1.00 89.62 182 ASN A C 1
ATOM 1498 O O . ASN A 1 182 ? 21.605 6.910 -45.029 1.00 89.62 182 ASN A O 1
ATOM 1502 N N . ILE A 1 183 ? 22.455 7.429 -43.009 1.00 89.56 183 ILE A N 1
ATOM 1503 C CA . ILE A 1 183 ? 23.737 7.945 -43.499 1.00 89.56 183 ILE A CA 1
ATOM 1504 C C . ILE A 1 183 ? 24.589 6.799 -44.057 1.00 89.56 183 ILE A C 1
ATOM 1506 O O . ILE A 1 183 ? 25.047 6.892 -45.193 1.00 89.56 183 ILE A O 1
ATOM 1510 N N . ALA A 1 184 ? 24.742 5.702 -43.316 1.00 88.00 184 ALA A N 1
ATOM 1511 C CA . ALA A 1 184 ? 25.545 4.548 -43.713 1.00 88.00 184 ALA A CA 1
ATOM 1512 C C . ALA A 1 184 ? 25.054 3.941 -45.036 1.00 88.00 184 ALA A C 1
ATOM 1514 O O . ALA A 1 184 ? 25.847 3.748 -45.949 1.00 88.00 184 ALA A O 1
ATOM 1515 N N . ASN A 1 185 ? 23.737 3.785 -45.204 1.00 89.62 185 ASN A N 1
ATOM 1516 C CA . ASN A 1 185 ? 23.137 3.309 -46.455 1.00 89.62 185 ASN A CA 1
ATOM 1517 C C . ASN A 1 185 ? 23.386 4.235 -47.663 1.00 89.62 185 ASN A C 1
ATOM 1519 O O . ASN A 1 185 ? 23.285 3.799 -48.805 1.00 89.62 185 ASN A O 1
ATOM 1523 N N . ARG A 1 186 ? 23.677 5.523 -47.436 1.00 89.38 186 ARG A N 1
ATOM 1524 C CA . ARG A 1 186 ? 24.038 6.468 -48.507 1.00 89.38 186 ARG A CA 1
ATOM 1525 C C . ARG A 1 186 ? 25.532 6.471 -48.808 1.00 89.38 186 ARG A C 1
ATOM 1527 O O . ARG A 1 186 ? 25.895 6.669 -49.960 1.00 89.38 186 ARG A O 1
ATOM 1534 N N . ILE A 1 187 ? 26.370 6.315 -47.782 1.00 89.06 187 ILE A N 1
ATOM 1535 C CA . ILE A 1 187 ? 27.833 6.323 -47.913 1.00 89.06 187 ILE A CA 1
ATOM 1536 C C . ILE A 1 187 ? 28.334 4.998 -48.496 1.00 89.06 187 ILE A C 1
ATOM 1538 O O . ILE A 1 187 ? 29.234 5.019 -49.328 1.00 89.06 187 ILE A O 1
ATOM 1542 N N . TYR A 1 188 ? 27.720 3.882 -48.096 1.00 88.44 188 TYR A N 1
ATOM 1543 C CA . TYR A 1 188 ? 28.104 2.522 -48.477 1.00 88.44 188 TYR A CA 1
ATOM 1544 C C . TYR A 1 188 ? 26.955 1.796 -49.207 1.00 88.44 188 TYR A C 1
ATOM 1546 O O . TYR A 1 188 ? 26.412 0.814 -48.691 1.00 88.44 188 TYR A O 1
ATOM 1554 N N . PRO A 1 189 ? 26.498 2.280 -50.378 1.00 85.19 189 PRO A N 1
ATOM 1555 C CA . PRO A 1 189 ? 25.370 1.685 -51.103 1.00 85.19 189 PRO A CA 1
ATOM 1556 C C . PRO A 1 189 ? 25.635 0.249 -51.590 1.00 85.19 189 PRO A C 1
ATOM 1558 O O . PRO A 1 189 ? 24.694 -0.465 -51.939 1.00 85.19 189 PRO A O 1
ATOM 1561 N N . GLU A 1 190 ? 26.899 -0.175 -51.633 1.00 86.25 190 GLU A N 1
ATOM 1562 C CA . GLU A 1 190 ? 27.328 -1.540 -51.932 1.00 86.25 190 GLU A CA 1
ATOM 1563 C C . GLU A 1 190 ? 26.949 -2.547 -50.836 1.00 86.25 190 GLU A C 1
ATOM 1565 O O . GLU A 1 190 ? 26.822 -3.742 -51.112 1.00 86.25 190 GLU A O 1
ATOM 1570 N N . LEU A 1 191 ? 26.735 -2.079 -49.604 1.00 87.94 191 LEU A N 1
ATOM 1571 C CA . LEU A 1 191 ? 26.319 -2.913 -48.484 1.00 87.94 191 LEU A CA 1
ATOM 1572 C C . LEU A 1 191 ? 24.793 -3.074 -48.474 1.00 87.94 191 LEU A C 1
ATOM 1574 O O . LEU A 1 191 ? 24.026 -2.128 -48.663 1.00 87.94 191 LEU A O 1
ATOM 1578 N N . ASN A 1 192 ? 24.316 -4.296 -48.229 1.00 86.62 192 ASN A N 1
ATOM 1579 C CA . ASN A 1 192 ? 22.884 -4.583 -48.265 1.00 86.62 192 ASN A CA 1
ATOM 1580 C C . ASN A 1 192 ? 22.199 -4.306 -46.917 1.00 86.62 192 ASN A C 1
ATOM 1582 O O . ASN A 1 192 ? 21.991 -5.213 -46.114 1.00 86.62 192 ASN A O 1
ATOM 1586 N N . TYR A 1 193 ? 21.759 -3.066 -46.706 1.00 88.56 193 TYR A N 1
ATOM 1587 C CA . TYR A 1 193 ? 20.998 -2.664 -45.514 1.00 88.56 193 TYR A CA 1
ATOM 1588 C C . TYR A 1 193 ? 19.499 -3.021 -45.561 1.00 88.56 193 TYR A C 1
ATOM 1590 O O . TYR A 1 193 ? 18.787 -2.824 -44.571 1.00 88.56 193 TYR A O 1
ATOM 1598 N N . LYS A 1 194 ? 18.976 -3.513 -46.697 1.00 87.62 194 LYS A N 1
ATOM 1599 C CA . LYS A 1 194 ? 17.530 -3.762 -46.876 1.00 87.62 194 LYS A CA 1
ATOM 1600 C C . LYS A 1 194 ? 16.940 -4.727 -45.836 1.00 87.62 194 LYS A C 1
ATOM 1602 O O . LYS A 1 194 ? 15.876 -4.393 -45.312 1.00 87.62 194 LYS A O 1
ATOM 1607 N N . PRO A 1 195 ? 17.582 -5.868 -45.504 1.00 89.75 195 PRO A N 1
ATOM 1608 C CA . PRO A 1 195 ? 17.040 -6.808 -44.523 1.00 89.75 195 PRO A CA 1
ATOM 1609 C C . PRO A 1 195 ? 16.857 -6.161 -43.141 1.00 89.75 195 PRO A C 1
ATOM 1611 O O . PRO A 1 195 ? 15.755 -6.184 -42.591 1.00 89.75 195 PRO A O 1
ATOM 1614 N N . LEU A 1 196 ? 17.885 -5.459 -42.653 1.00 88.69 196 LEU A N 1
ATOM 1615 C CA . LEU A 1 196 ? 17.841 -4.725 -41.387 1.00 88.69 196 LEU A CA 1
ATOM 1616 C C . LEU A 1 196 ? 16.758 -3.634 -41.393 1.00 88.69 196 LEU A C 1
ATOM 1618 O O . LEU A 1 196 ? 15.980 -3.516 -40.447 1.00 88.69 196 LEU A O 1
ATOM 1622 N N . MET A 1 197 ? 16.662 -2.843 -42.466 1.00 89.19 197 MET A N 1
ATOM 1623 C CA . MET A 1 197 ? 15.631 -1.806 -42.583 1.00 89.19 197 MET A CA 1
ATOM 1624 C C . MET A 1 197 ? 14.211 -2.387 -42.567 1.00 89.19 197 MET A C 1
ATOM 1626 O O . MET A 1 197 ? 13.323 -1.811 -41.937 1.00 89.19 197 MET A O 1
ATOM 1630 N N . MET A 1 198 ? 13.976 -3.523 -43.232 1.00 89.62 198 MET A N 1
ATOM 1631 C CA . MET A 1 198 ? 12.672 -4.195 -43.218 1.00 89.62 198 MET A CA 1
ATOM 1632 C C . MET A 1 198 ? 12.283 -4.654 -41.810 1.00 89.62 198 MET A C 1
ATOM 1634 O O . MET A 1 198 ? 11.152 -4.419 -41.372 1.00 89.62 198 MET A O 1
ATOM 1638 N N . GLU A 1 199 ? 13.217 -5.259 -41.079 1.00 89.38 199 GLU A N 1
ATOM 1639 C CA . GLU A 1 199 ? 12.982 -5.705 -39.707 1.00 89.38 199 GLU A CA 1
ATOM 1640 C C . GLU A 1 199 ? 12.692 -4.522 -38.770 1.00 89.38 199 GLU A C 1
ATOM 1642 O O . GLU A 1 199 ? 11.713 -4.529 -38.018 1.00 89.38 199 GLU A O 1
ATOM 1647 N N . LEU A 1 200 ? 13.478 -3.447 -38.869 1.00 90.62 200 LEU A N 1
ATOM 1648 C CA . LEU A 1 200 ? 13.273 -2.239 -38.070 1.00 90.62 200 LEU A CA 1
ATOM 1649 C C . LEU A 1 200 ? 11.939 -1.550 -38.383 1.00 90.62 200 LEU A C 1
ATOM 1651 O O . LEU A 1 200 ? 11.246 -1.123 -37.459 1.00 90.62 200 LEU A O 1
ATOM 1655 N N . ASN A 1 201 ? 11.540 -1.477 -39.654 1.00 91.12 201 ASN A N 1
ATOM 1656 C CA . ASN A 1 201 ? 10.243 -0.924 -40.049 1.00 91.12 201 ASN A CA 1
ATOM 1657 C C . ASN A 1 201 ? 9.077 -1.761 -39.507 1.00 91.12 201 ASN A C 1
ATOM 1659 O O . ASN A 1 201 ? 8.078 -1.203 -39.042 1.00 91.12 201 ASN A O 1
ATOM 1663 N N . THR A 1 202 ? 9.228 -3.087 -39.490 1.00 91.31 202 THR A N 1
ATOM 1664 C CA . THR A 1 202 ? 8.258 -4.000 -38.870 1.00 91.31 202 THR A CA 1
ATOM 1665 C C . THR A 1 202 ? 8.137 -3.717 -37.372 1.00 91.31 202 THR A C 1
ATOM 1667 O O . THR A 1 202 ? 7.032 -3.517 -36.862 1.00 91.31 202 THR A O 1
ATOM 1670 N N . LEU A 1 203 ? 9.267 -3.577 -36.670 1.00 90.06 203 LEU A N 1
ATOM 1671 C CA . LEU A 1 203 ? 9.284 -3.215 -35.251 1.00 90.06 203 LEU A CA 1
ATOM 1672 C C . LEU A 1 203 ? 8.630 -1.851 -34.986 1.00 90.06 203 LEU A C 1
ATOM 1674 O O . LEU A 1 203 ? 7.882 -1.714 -34.015 1.00 90.06 203 LEU A O 1
ATOM 1678 N N . ILE A 1 204 ? 8.880 -0.842 -35.829 1.00 89.69 204 ILE A N 1
ATOM 1679 C CA . ILE A 1 204 ? 8.238 0.476 -35.714 1.00 89.69 204 ILE A CA 1
ATOM 1680 C C . ILE A 1 204 ? 6.718 0.324 -35.810 1.00 89.69 204 ILE A C 1
ATOM 1682 O O . ILE A 1 204 ? 6.008 0.798 -34.920 1.00 89.69 204 ILE A O 1
ATOM 1686 N N . ALA A 1 205 ? 6.217 -0.378 -36.829 1.00 91.50 205 ALA A N 1
ATOM 1687 C CA . ALA A 1 205 ? 4.785 -0.586 -37.027 1.00 91.50 205 ALA A CA 1
ATOM 1688 C C . ALA A 1 205 ? 4.130 -1.294 -35.825 1.00 91.50 205 ALA A C 1
ATOM 1690 O O . ALA A 1 205 ? 3.096 -0.840 -35.320 1.00 91.50 205 ALA A O 1
ATOM 1691 N N . GLU A 1 206 ? 4.757 -2.357 -35.311 1.00 90.44 206 GLU A N 1
ATOM 1692 C CA . GLU A 1 206 ? 4.298 -3.072 -34.116 1.00 90.44 206 GLU A CA 1
ATOM 1693 C C . GLU A 1 206 ? 4.193 -2.146 -32.895 1.00 90.44 206 GLU A C 1
ATOM 1695 O O . GLU A 1 206 ? 3.150 -2.083 -32.234 1.00 90.44 206 GLU A O 1
ATOM 1700 N N . PHE A 1 207 ? 5.247 -1.380 -32.592 1.00 87.69 207 PHE A N 1
ATOM 1701 C CA . PHE A 1 207 ? 5.244 -0.483 -31.435 1.00 87.69 207 PHE A CA 1
ATOM 1702 C C . PHE A 1 207 ? 4.269 0.686 -31.602 1.00 87.69 207 PHE A C 1
ATOM 1704 O O . PHE A 1 207 ? 3.601 1.055 -30.631 1.00 87.69 207 PHE A O 1
ATOM 1711 N N . THR A 1 208 ? 4.109 1.233 -32.809 1.00 90.38 208 THR A N 1
ATOM 1712 C CA . THR A 1 208 ? 3.088 2.248 -33.105 1.00 90.38 208 THR A CA 1
ATOM 1713 C C . THR A 1 208 ? 1.684 1.719 -32.811 1.00 90.38 208 THR A C 1
ATOM 1715 O O . THR A 1 208 ? 0.884 2.421 -32.186 1.00 90.38 208 THR A O 1
ATOM 1718 N N . ASN A 1 209 ? 1.384 0.473 -33.184 1.00 90.25 209 ASN A N 1
ATOM 1719 C CA . ASN A 1 209 ? 0.094 -0.154 -32.890 1.00 90.25 209 ASN A CA 1
ATOM 1720 C C . ASN A 1 209 ? -0.128 -0.345 -31.383 1.00 90.25 209 ASN A C 1
ATOM 1722 O O . ASN A 1 209 ? -1.213 -0.043 -30.874 1.00 90.25 209 ASN A O 1
ATOM 1726 N N . ILE A 1 210 ? 0.903 -0.761 -30.641 1.00 87.06 210 ILE A N 1
ATOM 1727 C CA . ILE A 1 210 ? 0.841 -0.868 -29.174 1.00 87.06 210 ILE A CA 1
ATOM 1728 C C . ILE A 1 210 ? 0.557 0.502 -28.539 1.00 87.06 210 ILE A C 1
ATOM 1730 O O . ILE A 1 210 ? -0.288 0.603 -27.645 1.00 87.06 210 ILE A O 1
ATOM 1734 N N . ILE A 1 211 ? 1.224 1.566 -28.999 1.00 87.38 211 ILE A N 1
ATOM 1735 C CA . ILE A 1 211 ? 1.020 2.935 -28.499 1.00 87.38 211 ILE A CA 1
ATOM 1736 C C . ILE A 1 211 ? -0.421 3.394 -28.760 1.00 87.38 211 ILE A C 1
ATOM 1738 O O . ILE A 1 211 ? -1.117 3.760 -27.811 1.00 87.38 211 ILE A O 1
ATOM 1742 N N . LYS A 1 212 ? -0.916 3.280 -30.000 1.00 88.88 212 LYS A N 1
ATOM 1743 C CA . LYS A 1 212 ? -2.298 3.646 -30.371 1.00 88.88 212 LYS A CA 1
ATOM 1744 C C . LYS A 1 212 ? -3.346 2.882 -29.555 1.00 88.88 212 LYS A C 1
ATOM 1746 O O . LYS A 1 212 ? -4.347 3.451 -29.106 1.00 88.88 212 LYS A O 1
ATOM 1751 N N . THR A 1 213 ? -3.103 1.595 -29.314 1.00 88.31 213 THR A N 1
ATOM 1752 C CA . THR A 1 213 ? -3.982 0.750 -28.493 1.00 88.31 213 THR A CA 1
ATOM 1753 C C . THR A 1 213 ? -4.041 1.258 -27.052 1.00 88.31 213 THR A C 1
ATOM 1755 O O . THR A 1 213 ? -5.126 1.419 -26.486 1.00 88.31 213 THR A O 1
ATOM 1758 N N . ARG A 1 214 ? -2.884 1.588 -26.461 1.00 84.00 214 ARG A N 1
ATOM 1759 C CA . ARG A 1 214 ? -2.798 2.150 -25.102 1.00 84.00 214 ARG A CA 1
ATOM 1760 C C . ARG A 1 214 ? -3.490 3.505 -24.993 1.00 84.00 214 ARG A C 1
ATOM 1762 O O . ARG A 1 214 ? -4.226 3.730 -24.035 1.00 84.00 214 ARG A O 1
ATOM 1769 N N . GLU A 1 215 ? -3.298 4.392 -25.964 1.00 88.56 215 GLU A N 1
ATOM 1770 C CA . GLU A 1 215 ? -3.977 5.692 -26.004 1.00 88.56 215 GLU A CA 1
ATOM 1771 C C . GLU A 1 215 ? -5.497 5.537 -26.044 1.00 88.56 215 GLU A C 1
ATOM 1773 O O . GLU A 1 215 ? -6.213 6.190 -25.285 1.00 88.56 215 GLU A O 1
ATOM 1778 N N . THR A 1 216 ? -5.991 4.624 -26.880 1.00 91.50 216 THR A N 1
ATOM 1779 C CA . THR A 1 216 ? -7.422 4.323 -26.994 1.00 91.50 216 THR A CA 1
ATOM 1780 C C . THR A 1 216 ? -7.984 3.798 -25.674 1.00 91.50 216 THR A C 1
ATOM 1782 O O . THR A 1 216 ? -9.024 4.269 -25.207 1.00 91.50 216 THR A O 1
ATOM 1785 N N . TYR A 1 217 ? -7.280 2.863 -25.030 1.00 86.88 217 TYR A N 1
ATOM 1786 C CA . TYR A 1 217 ? -7.673 2.327 -23.727 1.00 86.88 217 TYR A CA 1
ATOM 1787 C C . TYR A 1 217 ? -7.702 3.414 -22.643 1.00 86.88 217 TYR A C 1
ATOM 1789 O O . TYR A 1 217 ? -8.681 3.533 -21.902 1.00 86.88 217 TYR A O 1
ATOM 1797 N N . ASN A 1 218 ? -6.674 4.265 -22.588 1.00 83.81 218 ASN A N 1
ATOM 1798 C CA . ASN A 1 218 ? -6.594 5.367 -21.632 1.00 83.81 218 ASN A CA 1
ATOM 1799 C C . ASN A 1 218 ? -7.714 6.394 -21.842 1.00 83.81 218 ASN A C 1
ATOM 1801 O O . ASN A 1 218 ? -8.332 6.819 -20.864 1.00 83.81 218 ASN A O 1
ATOM 1805 N N . LYS A 1 219 ? -8.038 6.739 -23.097 1.00 90.25 219 LYS A N 1
ATOM 1806 C CA . LYS A 1 219 ? -9.179 7.606 -23.436 1.00 90.25 219 LYS A CA 1
ATOM 1807 C C . LYS A 1 219 ? -10.500 7.003 -22.950 1.00 90.25 219 LYS A C 1
ATOM 1809 O O . LYS A 1 219 ? -11.256 7.679 -22.254 1.00 90.25 219 LYS A O 1
ATOM 1814 N N . LYS A 1 220 ? -10.754 5.718 -23.234 1.00 88.06 220 LYS A N 1
ATOM 1815 C CA . LYS A 1 220 ? -11.964 5.011 -22.768 1.00 88.06 220 LYS A CA 1
ATOM 1816 C C . LYS A 1 220 ? -12.061 4.984 -21.240 1.00 88.06 220 LYS A C 1
ATOM 1818 O O . LYS A 1 220 ? -13.120 5.275 -20.686 1.00 88.06 220 LYS A O 1
ATOM 1823 N N . ARG A 1 221 ? -10.957 4.692 -20.545 1.00 87.06 221 ARG A N 1
ATOM 1824 C CA . ARG A 1 221 ? -10.907 4.671 -19.076 1.00 87.06 221 ARG A CA 1
ATOM 1825 C C . ARG A 1 221 ? -11.148 6.054 -18.467 1.00 87.06 221 ARG A C 1
ATOM 1827 O O . ARG A 1 221 ? -11.890 6.159 -17.495 1.00 87.06 221 ARG A O 1
ATOM 1834 N N . ALA A 1 222 ? -10.563 7.105 -19.040 1.00 87.19 222 ALA A N 1
ATOM 1835 C CA . ALA A 1 222 ? -10.784 8.480 -18.598 1.00 87.19 222 ALA A CA 1
ATOM 1836 C C . ALA A 1 222 ? -12.249 8.910 -18.777 1.00 87.19 222 ALA A C 1
ATOM 1838 O O . ALA A 1 222 ? -12.821 9.516 -17.873 1.00 87.19 222 ALA A O 1
ATOM 1839 N N . LEU A 1 223 ? -12.875 8.547 -19.902 1.00 88.38 223 LEU A N 1
ATOM 1840 C CA . LEU A 1 223 ? -14.299 8.793 -20.144 1.00 88.38 223 LEU A CA 1
ATOM 1841 C C . LEU A 1 223 ? -15.187 8.044 -19.142 1.00 88.38 223 LEU A C 1
ATOM 1843 O O . LEU A 1 223 ? -16.106 8.639 -18.588 1.00 88.38 223 LEU A O 1
ATOM 1847 N N . LYS A 1 224 ? -14.890 6.770 -18.856 1.00 87.31 224 LYS A N 1
ATOM 1848 C CA . LYS A 1 224 ? -15.626 5.985 -17.852 1.00 87.31 224 LYS A CA 1
ATOM 1849 C C . LYS A 1 224 ? -15.518 6.605 -16.454 1.00 87.31 224 LYS A C 1
ATOM 1851 O O . LYS A 1 224 ? -16.536 6.813 -15.809 1.00 87.31 224 LYS A O 1
ATOM 1856 N N . ALA A 1 225 ? -14.315 6.998 -16.035 1.00 83.31 225 ALA A N 1
ATOM 1857 C CA . ALA A 1 225 ? -14.100 7.652 -14.744 1.00 83.31 225 ALA A CA 1
ATOM 1858 C C . ALA A 1 225 ? -14.803 9.019 -14.634 1.00 83.31 225 ALA A C 1
ATOM 1860 O O . ALA A 1 225 ? -15.232 9.400 -13.547 1.00 83.31 225 ALA A O 1
ATOM 1861 N N . LYS A 1 226 ? -14.931 9.769 -15.741 1.00 84.69 226 LYS A N 1
ATOM 1862 C CA . LYS A 1 226 ? -15.738 11.000 -15.778 1.00 84.69 226 LYS A CA 1
ATOM 1863 C C . LYS A 1 226 ? -17.226 10.697 -15.602 1.00 84.69 226 LYS A C 1
ATOM 1865 O O . LYS A 1 226 ? -17.837 11.270 -14.709 1.00 84.69 226 LYS A O 1
ATOM 1870 N N . LYS A 1 227 ? -17.765 9.734 -16.359 1.00 84.75 227 LYS A N 1
ATOM 1871 C CA . LYS A 1 227 ? -19.170 9.307 -16.246 1.00 84.75 227 LYS A CA 1
ATOM 1872 C C . LYS A 1 227 ? -19.519 8.786 -14.848 1.00 84.75 227 LYS A C 1
ATOM 1874 O O . LYS A 1 227 ? -20.567 9.124 -14.318 1.00 84.75 227 LYS A O 1
ATOM 1879 N N . GLU A 1 228 ? -18.634 8.014 -14.217 1.00 83.31 228 GLU A N 1
ATOM 1880 C CA . GLU A 1 228 ? -18.822 7.523 -12.841 1.00 83.31 228 GLU A CA 1
ATOM 1881 C C . GLU A 1 228 ? -18.815 8.662 -11.811 1.00 83.31 228 GLU A C 1
ATOM 1883 O O . GLU A 1 228 ? -19.609 8.654 -10.873 1.00 83.31 228 GLU A O 1
ATOM 1888 N N . LYS A 1 229 ? -17.958 9.676 -11.995 1.00 79.44 229 LYS A N 1
ATOM 1889 C CA . LYS A 1 229 ? -17.958 10.878 -11.148 1.00 79.44 229 LYS A CA 1
ATOM 1890 C C . LYS A 1 229 ? -19.224 11.711 -11.332 1.00 79.44 229 LYS A C 1
ATOM 1892 O O . LYS A 1 229 ? -19.769 12.177 -10.338 1.00 79.44 229 LYS A O 1
ATOM 1897 N N . GLU A 1 230 ? -19.688 11.884 -12.566 1.00 78.56 230 GLU A N 1
ATOM 1898 C CA . GLU A 1 230 ? -20.927 12.603 -12.884 1.00 78.56 230 GLU A CA 1
ATOM 1899 C C . GLU A 1 230 ? -22.158 11.872 -12.327 1.00 78.56 230 GLU A C 1
ATOM 1901 O O . GLU A 1 230 ? -22.989 12.501 -11.678 1.00 78.56 230 GLU A O 1
ATOM 1906 N N . ALA A 1 231 ? -22.226 10.543 -12.456 1.00 75.19 231 ALA A N 1
ATOM 1907 C CA . ALA A 1 231 ? -23.286 9.722 -11.865 1.00 75.19 231 ALA A CA 1
ATOM 1908 C C . ALA A 1 231 ? -23.273 9.767 -10.325 1.00 75.19 231 ALA A C 1
ATOM 1910 O O . ALA A 1 231 ? -24.318 9.921 -9.693 1.00 75.19 231 ALA A O 1
ATOM 1911 N N . ALA A 1 232 ? -22.091 9.715 -9.701 1.00 72.88 232 ALA A N 1
ATOM 1912 C CA . ALA A 1 232 ? -21.962 9.870 -8.254 1.00 72.88 232 ALA A CA 1
ATOM 1913 C C . ALA A 1 232 ? -22.374 11.276 -7.776 1.00 72.88 232 ALA A C 1
ATOM 1915 O O . ALA A 1 232 ? -22.925 11.413 -6.685 1.00 72.88 232 ALA A O 1
ATOM 1916 N N . LEU A 1 233 ? -22.142 12.318 -8.582 1.00 70.94 233 LEU A N 1
ATOM 1917 C CA . LEU A 1 233 ? -22.574 13.685 -8.281 1.00 70.94 233 LEU A CA 1
ATOM 1918 C C . LEU A 1 233 ? -24.088 13.878 -8.476 1.00 70.94 233 LEU A C 1
ATOM 1920 O O . LEU A 1 233 ? -24.708 14.588 -7.689 1.00 70.94 233 LEU A O 1
ATOM 1924 N N . ALA A 1 234 ? -24.680 13.226 -9.482 1.00 69.69 234 ALA A N 1
ATOM 1925 C CA . ALA A 1 234 ? -26.119 13.238 -9.743 1.00 69.69 234 ALA A CA 1
ATOM 1926 C C . ALA A 1 234 ? -26.906 12.503 -8.642 1.00 69.69 234 ALA A C 1
ATOM 1928 O O . ALA A 1 234 ? -27.893 13.033 -8.144 1.00 69.69 234 ALA A O 1
ATOM 1929 N N . SER A 1 235 ? -26.401 11.360 -8.158 1.00 59.38 235 SER A N 1
ATOM 1930 C CA . SER A 1 235 ? -27.006 10.610 -7.037 1.00 59.38 235 SER A CA 1
ATOM 1931 C C . SER A 1 235 ? -27.003 11.359 -5.693 1.00 59.38 235 SER A C 1
ATOM 1933 O O . SER A 1 235 ? -27.741 11.005 -4.781 1.00 59.38 235 SER A O 1
ATOM 1935 N N . LYS A 1 236 ? -26.189 12.416 -5.557 1.00 57.72 236 LYS A N 1
ATOM 1936 C CA . LYS A 1 236 ? -26.147 13.287 -4.369 1.00 57.72 236 LYS A CA 1
ATOM 1937 C C . LYS A 1 236 ? -27.102 14.487 -4.448 1.00 57.72 236 LYS A C 1
ATOM 1939 O O . LYS A 1 236 ? -27.119 15.281 -3.511 1.00 57.72 236 LYS A O 1
ATOM 1944 N N . LYS A 1 237 ? -27.841 14.658 -5.550 1.00 51.03 237 LYS A N 1
ATOM 1945 C CA . LYS A 1 237 ? -28.688 15.834 -5.823 1.00 51.03 237 LYS A CA 1
ATOM 1946 C C . LYS A 1 237 ? -30.196 15.547 -5.911 1.00 51.03 237 LYS A C 1
ATOM 1948 O O . LYS A 1 237 ? -30.927 16.427 -6.354 1.00 51.03 237 LYS A O 1
ATOM 1953 N N . GLU A 1 238 ? -30.689 14.394 -5.461 1.00 35.81 238 GLU A N 1
ATOM 1954 C CA . GLU A 1 238 ? -32.141 14.217 -5.269 1.00 35.81 238 GLU A CA 1
ATOM 1955 C C . GLU A 1 238 ? -32.616 14.810 -3.928 1.00 35.81 238 GLU A C 1
ATOM 1957 O O . GLU A 1 238 ? -31.858 14.826 -2.953 1.00 35.81 238 GLU A O 1
ATOM 1962 N N . PRO A 1 239 ? -33.825 15.406 -3.894 1.00 41.72 239 PRO A N 1
ATOM 1963 C CA . PRO A 1 239 ? -34.152 16.495 -2.988 1.00 41.72 239 PRO A CA 1
ATOM 1964 C C . PRO A 1 239 ? -34.466 15.992 -1.582 1.00 41.72 239 PRO A C 1
ATOM 1966 O O . PRO A 1 239 ? -35.145 14.986 -1.390 1.00 41.72 239 PRO A O 1
ATOM 1969 N N . ALA A 1 240 ? -33.999 16.753 -0.591 1.00 34.69 240 ALA A N 1
ATOM 1970 C CA . ALA A 1 240 ? -34.360 16.596 0.807 1.00 34.69 240 ALA A CA 1
ATOM 1971 C C . ALA A 1 240 ? -35.889 16.601 0.966 1.00 34.69 240 ALA A C 1
ATOM 1973 O O . ALA A 1 240 ? -36.534 17.651 0.959 1.00 34.69 240 ALA A O 1
ATOM 1974 N N . MET A 1 241 ? -36.464 15.412 1.130 1.00 30.77 241 MET A N 1
ATOM 1975 C CA . MET A 1 241 ? -37.795 15.251 1.688 1.00 30.77 241 MET A CA 1
ATOM 1976 C C . MET A 1 241 ? -37.723 15.783 3.123 1.00 30.77 241 MET A C 1
ATOM 1978 O O . MET A 1 241 ? -36.950 15.286 3.944 1.00 30.77 241 MET A O 1
ATOM 1982 N N . LYS A 1 242 ? -38.457 16.868 3.385 1.00 33.75 242 LYS A N 1
ATOM 1983 C CA . LYS A 1 242 ? -38.54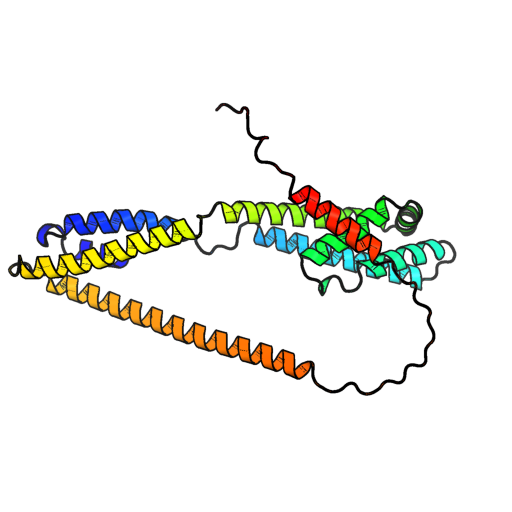6 17.526 4.690 1.00 33.75 242 LYS A CA 1
ATOM 1984 C C . LYS A 1 242 ? -39.046 16.517 5.726 1.00 33.75 242 LYS A C 1
ATOM 1986 O O . LYS A 1 242 ? -40.236 16.231 5.784 1.00 33.75 242 LYS A O 1
ATOM 1991 N N . LEU A 1 243 ? -38.140 15.991 6.541 1.00 28.45 243 LEU A N 1
ATOM 1992 C CA . LEU A 1 243 ? -38.484 15.359 7.806 1.00 28.45 243 LEU A CA 1
ATOM 1993 C C . LEU A 1 243 ? -38.481 16.460 8.863 1.00 28.45 243 LEU A C 1
ATOM 1995 O O . LEU A 1 243 ? -37.423 16.938 9.271 1.00 28.45 243 LEU A O 1
ATOM 1999 N N . ASN A 1 244 ? -39.685 16.876 9.255 1.00 32.84 244 ASN A N 1
ATOM 2000 C CA . ASN A 1 244 ? -39.906 17.569 10.516 1.00 32.84 244 ASN A CA 1
ATOM 2001 C C . ASN A 1 244 ? -39.374 16.658 11.625 1.00 32.84 244 ASN A C 1
ATOM 2003 O O . ASN A 1 244 ? -39.927 15.587 11.867 1.00 32.84 244 ASN A O 1
ATOM 2007 N N . VAL A 1 245 ? -38.287 17.070 12.264 1.00 31.20 245 VAL A N 1
ATOM 2008 C CA . VAL A 1 245 ? -37.852 16.503 13.536 1.00 31.20 245 VAL A CA 1
ATOM 2009 C C . VAL A 1 245 ? -37.936 17.644 14.525 1.00 31.20 245 VAL A C 1
ATOM 2011 O O . VAL A 1 245 ? -37.131 18.573 14.484 1.00 31.20 245 VAL A O 1
ATOM 2014 N N . GLU A 1 246 ? -38.974 17.588 15.351 1.00 28.30 246 GLU A N 1
ATOM 2015 C CA . GLU A 1 246 ? -39.050 18.370 16.572 1.00 28.30 246 GLU A CA 1
ATOM 2016 C C . GLU A 1 246 ? -37.803 18.094 17.415 1.00 28.30 246 GLU A C 1
ATOM 2018 O O . GLU A 1 246 ? -37.406 16.947 17.647 1.00 28.30 246 GLU A O 1
ATOM 2023 N N . ASP A 1 247 ? -37.174 19.194 17.818 1.00 37.44 247 ASP A N 1
ATOM 2024 C CA . ASP A 1 247 ? -36.109 19.268 18.802 1.00 37.44 247 ASP A CA 1
ATOM 2025 C C . ASP A 1 247 ? -36.439 18.424 20.030 1.00 37.44 247 ASP A C 1
ATOM 2027 O O . ASP A 1 247 ? -37.502 18.603 20.613 1.00 37.44 247 ASP A O 1
ATOM 2031 N N . ASN A 1 248 ? -35.497 17.571 20.450 1.00 35.09 248 ASN A N 1
ATOM 2032 C CA . ASN A 1 248 ? -35.219 17.276 21.860 1.00 35.09 248 ASN A CA 1
ATOM 2033 C C . ASN A 1 248 ? -33.976 16.379 21.997 1.00 35.09 248 ASN A C 1
ATOM 2035 O O . ASN A 1 248 ? -34.081 15.180 22.248 1.00 35.09 248 ASN A O 1
ATOM 2039 N N . ASN A 1 249 ? -32.771 16.950 21.866 1.00 32.56 249 ASN A N 1
ATOM 2040 C CA . ASN A 1 249 ? -31.649 16.526 22.715 1.00 32.56 249 ASN A CA 1
ATOM 2041 C C . ASN A 1 249 ? -30.465 17.502 22.662 1.00 32.56 249 ASN A C 1
ATOM 2043 O O . ASN A 1 249 ? -29.792 17.652 21.642 1.00 32.56 249 ASN A O 1
ATOM 2047 N N . LYS A 1 250 ? -30.180 18.138 23.804 1.00 39.75 250 LYS A N 1
ATOM 2048 C CA . LYS A 1 250 ? -29.010 18.996 24.034 1.00 39.75 250 LYS A CA 1
ATOM 2049 C C . LYS A 1 250 ? -27.724 18.164 23.953 1.00 39.75 250 LYS A C 1
ATOM 2051 O O . LYS A 1 250 ? -27.271 17.594 24.940 1.00 39.75 250 LYS A O 1
ATOM 2056 N N . GLY A 1 251 ? -27.127 18.115 22.765 1.00 28.84 251 GLY A N 1
ATOM 2057 C CA . GLY A 1 251 ? -25.790 17.577 22.529 1.00 28.84 251 GLY A CA 1
ATOM 2058 C C . GLY A 1 251 ? -24.702 18.550 22.985 1.00 28.84 251 GLY A C 1
ATOM 2059 O O . GLY A 1 251 ? -24.663 19.712 22.579 1.00 28.84 251 GLY A O 1
ATOM 2060 N N . ILE A 1 252 ? -23.812 18.053 23.839 1.00 32.88 252 ILE A N 1
ATOM 2061 C CA . ILE A 1 252 ? -22.625 18.727 24.368 1.00 32.88 252 ILE A CA 1
ATOM 2062 C C . ILE A 1 252 ? -21.750 19.251 23.213 1.00 32.88 252 ILE A C 1
ATOM 2064 O O . ILE A 1 252 ? -21.305 18.490 22.353 1.00 32.88 252 ILE A O 1
ATOM 2068 N N . LYS A 1 253 ? -21.477 20.563 23.209 1.00 30.03 253 LYS A N 1
ATOM 2069 C CA . LYS A 1 253 ? -20.537 21.215 22.284 1.00 30.03 253 LYS A CA 1
ATOM 2070 C C . LYS A 1 253 ? -19.108 20.772 22.611 1.00 30.03 253 LYS A C 1
ATOM 2072 O O . LYS A 1 253 ? -18.520 21.235 23.585 1.00 30.03 253 LYS A O 1
ATOM 2077 N N . ILE A 1 254 ? -18.533 19.904 21.784 1.00 37.78 254 ILE A N 1
ATOM 2078 C CA . ILE A 1 254 ? -17.106 19.570 21.849 1.00 37.78 254 ILE A CA 1
ATOM 2079 C C . ILE A 1 254 ? -16.315 20.793 21.358 1.00 37.78 254 ILE A C 1
ATOM 2081 O O . ILE A 1 254 ? -16.525 21.285 20.249 1.00 37.78 254 ILE A O 1
ATOM 2085 N N . ASN A 1 255 ? -15.439 21.323 22.212 1.00 36.34 255 ASN A N 1
ATOM 2086 C CA . ASN A 1 255 ? -14.718 22.573 21.988 1.00 36.34 255 ASN A CA 1
ATOM 2087 C C . ASN A 1 255 ? -13.660 22.420 20.877 1.00 36.34 255 ASN A C 1
ATOM 2089 O O . ASN A 1 255 ? -12.584 21.858 21.091 1.00 36.34 255 ASN A O 1
ATOM 2093 N N . ALA A 1 256 ? -13.958 22.961 19.692 1.00 37.84 256 ALA A N 1
ATOM 2094 C CA . ALA A 1 256 ? -13.100 22.938 18.504 1.00 37.84 256 ALA A CA 1
ATOM 2095 C C . ALA A 1 256 ? -11.677 23.498 18.735 1.00 37.84 256 ALA A C 1
ATOM 2097 O O . ALA A 1 256 ? -10.759 23.136 18.000 1.00 37.84 256 ALA A O 1
ATOM 2098 N N . LYS A 1 257 ? -11.456 24.311 19.784 1.00 33.00 257 LYS A N 1
ATOM 2099 C CA . LYS A 1 257 ? -10.127 24.854 20.121 1.00 33.00 257 LYS A CA 1
ATOM 2100 C C . LYS A 1 257 ? -9.100 23.782 20.513 1.00 33.00 257 LYS A C 1
ATOM 2102 O O . LYS A 1 257 ? -7.917 23.971 20.234 1.00 33.00 257 LYS A O 1
ATOM 2107 N N . TYR A 1 258 ? -9.523 22.658 21.103 1.00 40.41 258 TYR A N 1
ATOM 2108 C CA . TYR A 1 258 ? -8.596 21.583 21.495 1.00 40.41 258 TYR A CA 1
ATOM 2109 C C . TYR A 1 258 ? -8.121 20.757 20.286 1.00 40.41 258 TYR A C 1
ATOM 2111 O O . TYR A 1 258 ? -6.973 20.329 20.224 1.00 40.41 258 TYR A O 1
ATOM 2119 N N . TYR A 1 259 ? -8.972 20.602 19.266 1.00 40.50 259 TYR A N 1
ATOM 2120 C CA . TYR A 1 259 ? -8.613 19.906 18.024 1.00 40.50 259 TYR A CA 1
ATOM 2121 C C . TYR A 1 259 ? -7.574 20.683 17.200 1.00 40.50 259 TYR A C 1
ATOM 2123 O O . TYR A 1 259 ? -6.676 20.086 16.608 1.00 40.50 259 TYR A O 1
ATOM 2131 N N . SER A 1 260 ? -7.643 22.018 17.196 1.00 41.69 260 SER A N 1
ATOM 2132 C CA . SER A 1 260 ? -6.666 22.859 16.494 1.00 41.69 260 SER A CA 1
ATOM 2133 C C . SER A 1 260 ? -5.289 22.908 17.167 1.00 41.69 260 SER A C 1
ATOM 2135 O O . SER A 1 260 ? -4.279 22.964 16.467 1.00 41.69 260 SER A O 1
ATOM 2137 N N . SER A 1 261 ? -5.209 22.861 18.503 1.00 38.41 261 SER A N 1
ATOM 2138 C CA . SER A 1 261 ? -3.925 22.953 19.219 1.00 38.41 261 SER A CA 1
ATOM 2139 C C . SER A 1 261 ? -3.078 21.685 19.070 1.00 38.41 261 SER A C 1
ATOM 2141 O O . SER A 1 261 ? -1.870 21.776 18.863 1.00 38.41 261 SER A O 1
ATOM 2143 N N . VAL A 1 262 ? -3.707 20.504 19.067 1.00 45.34 262 VAL A N 1
ATOM 2144 C CA . VAL A 1 262 ? -3.017 19.220 18.842 1.00 45.34 262 VAL A CA 1
ATOM 2145 C C . VAL A 1 262 ? -2.487 19.108 17.403 1.00 45.34 262 VAL A C 1
ATOM 2147 O O . VAL A 1 262 ? -1.380 18.613 17.184 1.00 45.34 262 VAL A O 1
ATOM 2150 N N . LEU A 1 263 ? -3.229 19.627 16.416 1.00 40.44 263 LEU A N 1
ATOM 2151 C CA . LEU A 1 263 ? -2.795 19.663 15.013 1.00 40.44 263 LEU A CA 1
ATOM 2152 C C . LEU A 1 263 ? -1.662 20.675 14.760 1.00 40.44 263 LEU A C 1
ATOM 2154 O O . LEU A 1 263 ? -0.778 20.407 13.943 1.00 40.44 263 LEU A O 1
ATOM 2158 N N . ASN A 1 264 ? -1.655 21.809 15.467 1.00 37.47 264 ASN A N 1
ATOM 2159 C CA . ASN A 1 264 ? -0.606 22.824 15.333 1.00 37.47 264 ASN A CA 1
ATOM 2160 C C . ASN A 1 264 ? 0.709 22.412 16.011 1.00 37.47 264 ASN A C 1
ATOM 2162 O O . ASN A 1 264 ? 1.774 22.634 15.438 1.00 37.47 264 ASN A O 1
ATOM 2166 N N . ASN A 1 265 ? 0.656 21.722 17.155 1.00 40.94 265 ASN A N 1
ATOM 2167 C CA . ASN A 1 265 ? 1.868 21.241 17.827 1.00 40.94 265 ASN A CA 1
ATOM 2168 C C . ASN A 1 265 ? 2.621 20.189 16.989 1.00 40.94 265 ASN A C 1
ATOM 2170 O O . ASN A 1 265 ? 3.844 20.249 16.891 1.00 40.94 265 ASN A O 1
ATOM 2174 N N . ARG A 1 266 ? 1.913 19.308 16.262 1.00 41.94 266 ARG A N 1
ATOM 2175 C CA . ARG A 1 266 ? 2.557 18.336 15.353 1.00 41.94 266 ARG A CA 1
ATOM 2176 C C . ARG A 1 266 ? 3.143 18.956 14.080 1.00 41.94 266 ARG A C 1
ATOM 2178 O O . ARG A 1 266 ? 4.115 18.424 13.549 1.00 41.94 266 ARG A O 1
ATOM 2185 N N . LYS A 1 267 ? 2.596 20.069 13.572 1.00 39.69 267 LYS A N 1
ATOM 2186 C CA . LYS A 1 267 ? 3.222 20.801 12.451 1.00 39.69 267 LYS A CA 1
ATOM 2187 C C . LYS A 1 267 ? 4.558 21.424 12.858 1.00 39.69 267 LYS A C 1
ATOM 2189 O O . LYS A 1 267 ? 5.486 21.405 12.055 1.00 39.69 267 LYS A O 1
ATOM 2194 N N . ASN A 1 268 ? 4.665 21.898 14.097 1.00 39.78 268 ASN A N 1
ATOM 2195 C CA . ASN A 1 268 ? 5.899 22.475 14.628 1.00 39.78 268 ASN A CA 1
ATOM 2196 C C . ASN A 1 268 ? 6.968 21.401 14.903 1.00 39.78 268 ASN A C 1
ATOM 2198 O O . ASN A 1 268 ? 8.132 21.614 14.585 1.00 39.78 268 ASN A O 1
ATOM 2202 N N . GLU A 1 269 ? 6.579 20.209 15.370 1.00 43.34 269 GLU A N 1
ATOM 2203 C CA . GLU A 1 269 ? 7.499 19.065 15.524 1.00 43.34 269 GLU A CA 1
ATOM 2204 C C . GLU A 1 269 ? 7.986 18.500 14.173 1.00 43.34 269 GLU A C 1
ATOM 2206 O O . GLU A 1 269 ? 9.126 18.059 14.052 1.00 43.34 269 GLU A O 1
ATOM 2211 N N . MET A 1 270 ? 7.156 18.558 13.125 1.00 44.66 270 MET A N 1
ATOM 2212 C CA . MET A 1 270 ? 7.518 18.121 11.765 1.00 44.66 270 MET A CA 1
ATOM 2213 C C . MET A 1 270 ? 8.384 19.135 10.995 1.00 44.66 270 MET A C 1
ATOM 2215 O O . MET A 1 270 ? 8.981 18.766 9.985 1.00 44.66 270 MET A O 1
ATOM 2219 N N . GLY A 1 271 ? 8.452 20.392 11.448 1.00 38.50 271 GLY A N 1
ATOM 2220 C CA . GLY A 1 271 ? 9.310 21.441 10.881 1.00 38.50 271 GLY A CA 1
ATOM 2221 C C . GLY A 1 271 ? 10.683 21.574 11.552 1.00 38.50 271 GLY A C 1
ATOM 2222 O O . GLY A 1 271 ? 11.543 22.264 11.016 1.00 38.50 271 GLY A O 1
ATOM 2223 N N . ALA A 1 272 ? 10.901 20.917 12.697 1.00 34.28 272 ALA A N 1
ATOM 2224 C CA . ALA A 1 272 ? 12.091 21.091 13.537 1.00 34.28 272 ALA A CA 1
ATOM 2225 C C . ALA A 1 272 ? 13.115 19.942 13.458 1.00 34.28 272 ALA A C 1
ATOM 2227 O O . ALA A 1 272 ? 14.047 19.896 14.258 1.00 34.28 272 ALA A O 1
ATOM 2228 N N . ILE A 1 273 ? 13.004 19.031 12.484 1.00 38.50 273 ILE A N 1
ATOM 2229 C CA . ILE A 1 273 ? 14.124 18.138 12.149 1.00 38.50 273 ILE A CA 1
ATOM 2230 C C . ILE A 1 273 ? 15.075 18.943 11.252 1.00 38.50 273 ILE A C 1
ATOM 2232 O O . ILE A 1 273 ? 15.018 18.856 10.025 1.00 38.50 273 ILE A O 1
ATOM 2236 N N . SER A 1 274 ? 15.878 19.808 11.885 1.00 34.53 274 SER A N 1
ATOM 2237 C CA . SER A 1 274 ? 16.935 20.575 11.226 1.00 34.53 274 SER A CA 1
ATOM 2238 C C . SER A 1 274 ? 18.058 19.652 10.746 1.00 34.53 274 SER A C 1
ATOM 2240 O O . SER A 1 274 ? 18.264 18.543 11.247 1.00 34.53 274 SER A O 1
ATOM 2242 N N . ALA A 1 275 ? 18.773 20.131 9.735 1.00 33.09 275 ALA A N 1
ATOM 2243 C CA . ALA A 1 275 ? 19.764 19.415 8.948 1.00 33.09 275 ALA A CA 1
ATOM 2244 C C . ALA A 1 275 ? 21.105 19.119 9.663 1.00 33.09 275 ALA A C 1
ATOM 2246 O O . ALA A 1 275 ? 22.024 18.648 9.003 1.00 33.09 275 ALA A O 1
ATOM 2247 N N . ASP A 1 276 ? 21.220 19.302 10.985 1.00 31.47 276 ASP A N 1
ATOM 2248 C CA . ASP A 1 276 ? 22.521 19.318 11.686 1.00 31.47 276 ASP A CA 1
ATOM 2249 C C . ASP A 1 276 ? 22.803 18.130 12.631 1.00 31.47 276 ASP A C 1
ATOM 2251 O O . ASP A 1 276 ? 23.723 18.187 13.441 1.00 31.47 276 ASP A O 1
ATOM 2255 N N . SER A 1 277 ? 22.076 17.009 12.538 1.00 32.19 277 SER A N 1
ATOM 2256 C CA . SER A 1 277 ? 22.343 15.821 13.389 1.00 32.19 277 SER A CA 1
ATOM 2257 C C . SER A 1 277 ? 23.028 14.640 12.687 1.00 32.19 277 SER A C 1
ATOM 2259 O O . SER A 1 277 ? 23.078 13.542 13.238 1.00 32.19 277 SER A O 1
ATOM 2261 N N . ILE A 1 278 ? 23.603 14.834 11.493 1.00 36.25 278 ILE A N 1
ATOM 2262 C CA . ILE A 1 278 ? 24.354 13.781 10.784 1.00 36.25 278 ILE A CA 1
ATOM 2263 C C . ILE A 1 278 ? 25.851 14.115 10.781 1.00 36.25 278 ILE A C 1
ATOM 2265 O O . ILE A 1 278 ? 26.427 14.433 9.746 1.00 36.25 278 ILE A O 1
ATOM 2269 N N . VAL A 1 279 ? 26.495 14.010 11.947 1.00 32.19 279 VAL A N 1
ATOM 2270 C CA . VAL A 1 279 ? 27.954 13.848 12.042 1.00 32.19 279 VAL A CA 1
ATOM 2271 C C . VAL A 1 279 ? 28.283 12.751 13.062 1.00 32.19 279 VAL A C 1
ATOM 2273 O O . VAL A 1 279 ? 28.129 12.938 14.263 1.00 32.19 279 VAL A O 1
ATOM 2276 N N . GLY A 1 280 ? 28.793 11.626 12.544 1.00 25.45 280 GLY A N 1
ATOM 2277 C CA . GLY A 1 280 ? 29.620 10.643 13.262 1.00 25.45 280 GLY A CA 1
ATOM 2278 C C . GLY A 1 280 ? 28.927 9.365 13.774 1.00 25.45 280 GLY A C 1
ATOM 2279 O O . GLY A 1 280 ? 27.735 9.364 14.057 1.00 25.45 280 GLY A O 1
ATOM 2280 N N . PRO A 1 281 ? 29.685 8.270 13.983 1.00 34.59 281 PRO A N 1
ATOM 2281 C CA . PRO A 1 281 ? 30.496 7.598 12.967 1.00 34.59 281 PRO A CA 1
ATOM 2282 C C . PRO A 1 281 ? 30.206 6.083 12.951 1.00 34.59 281 PRO A C 1
ATOM 2284 O O . PRO A 1 281 ? 30.192 5.438 13.993 1.00 34.59 281 PRO A O 1
ATOM 2287 N N . TYR A 1 282 ? 30.081 5.475 11.771 1.00 29.58 282 TYR A N 1
ATOM 2288 C CA . TYR A 1 282 ? 30.274 4.029 11.640 1.00 29.58 282 TYR A CA 1
ATOM 2289 C C . TYR A 1 282 ? 31.220 3.747 10.478 1.00 29.58 282 TYR A C 1
ATOM 2291 O O . TYR A 1 282 ? 30.871 3.905 9.311 1.00 29.58 282 TYR A O 1
ATOM 2299 N N . LYS A 1 283 ? 32.444 3.366 10.860 1.00 30.14 283 LYS A N 1
ATOM 2300 C CA . LYS A 1 283 ? 33.380 2.584 10.054 1.00 30.14 283 LYS A CA 1
ATOM 2301 C C . LYS A 1 283 ? 32.762 1.209 9.785 1.00 30.14 283 LYS A C 1
ATOM 2303 O O . LYS A 1 283 ? 32.374 0.543 10.746 1.00 30.14 283 LYS A O 1
ATOM 2308 N N . LEU A 1 284 ? 32.723 0.813 8.517 1.00 31.25 284 LEU A N 1
ATOM 2309 C CA . LEU A 1 284 ? 33.292 -0.418 7.942 1.00 31.25 284 LEU A CA 1
ATOM 2310 C C . LEU A 1 284 ? 33.089 -0.374 6.425 1.00 31.25 284 LEU A C 1
ATOM 2312 O O . LEU A 1 284 ? 31.930 -0.170 5.999 1.00 31.25 284 LEU A O 1
#

Mean predicted aligned error: 15.86 Å

Radius of gyration: 31.71 Å; Cα contacts (8 Å, |Δi|>4): 156; chains: 1; bounding box: 73×36×91 Å

Nearest PDB structures (foldseek):
  5i6r-assembly1_A-2  TM=1.837E-01  e=1.491E+00  Homo sapiens

Solvent-accessible surface area (backbone atoms only — not comparable to full-atom values): 16316 Å² total; per-residue (Å²): 103,74,67,59,54,47,51,42,67,77,61,49,34,74,80,62,76,40,54,70,52,51,52,53,50,53,59,39,45,58,58,49,56,73,69,54,70,73,92,60,80,58,91,56,50,66,60,35,52,51,28,48,52,50,28,53,49,41,40,50,46,54,42,50,49,30,47,50,53,36,70,66,55,44,85,93,48,38,70,34,23,48,53,36,27,54,54,33,51,74,47,41,62,67,45,87,77,50,55,71,70,54,40,56,49,35,49,53,50,46,48,50,48,38,72,72,33,66,70,49,32,51,18,27,46,76,74,70,42,43,66,56,49,52,51,30,48,53,28,47,53,52,26,51,52,49,49,54,52,52,52,59,52,53,68,68,64,63,53,75,64,58,53,51,48,55,53,48,54,43,50,50,50,54,50,53,40,54,55,49,51,58,49,44,52,66,77,42,66,90,47,84,55,62,68,51,51,52,54,52,52,50,52,49,54,53,51,52,50,53,50,55,52,51,52,52,52,52,52,53,51,52,50,50,55,49,53,52,50,51,52,58,54,54,73,69,66,69,77,85,75,84,73,87,72,83,87,85,76,94,71,82,81,76,66,66,70,62,63,52,52,61,56,51,52,52,54,54,61,71,69,63,78,63,93,81,83,86,79,87,87,81,93,130

Sequence (284 aa):
MRRAISALKDNDVEKLNLEFQLKILEENQKKIITLDPVIRAHPLTGRITFWHEQTLNLASSILSQTKGISRANMANLKKEAEIAENMAKMYLKGIRRNNRSDIETLIDIFTTHVNKNPEVNNAFNKIGLIEYVNELQLANETYNRLYRKRQRMKIKIHSRDENKRIVKEAQEALRSFFDQLNIANRIYPELNYKPLMMELNTLIAEFTNIIKTRETYNKKRALKAKKEKEAALASKKEPAMKLNVEDNNKGIKINAKYYSSVLNNRKNEMGAISADSIVGPYKL

pLDDT: mean 79.62, std 21.65, range [25.45, 97.94]